Protein AF-A0A7C7D8V8-F1 (afdb_monomer)

Structure (mmCIF, N/CA/C/O backbone):
data_AF-A0A7C7D8V8-F1
#
_entry.id   AF-A0A7C7D8V8-F1
#
loop_
_atom_site.group_PDB
_atom_site.id
_atom_site.type_symbol
_atom_site.label_atom_id
_atom_site.label_alt_id
_atom_site.label_comp_id
_atom_site.label_asym_id
_atom_site.label_entity_id
_atom_site.label_seq_id
_atom_site.pdbx_PDB_ins_code
_atom_site.Cartn_x
_atom_site.Cartn_y
_atom_site.Cartn_z
_atom_site.occupancy
_atom_site.B_iso_or_equiv
_atom_site.auth_seq_id
_atom_site.auth_comp_id
_atom_site.auth_asym_id
_atom_site.auth_atom_id
_atom_site.pdbx_PDB_model_num
ATOM 1 N N . MET A 1 1 ? 12.985 -65.917 -1.860 1.00 36.06 1 MET A N 1
ATOM 2 C CA . MET A 1 1 ? 11.640 -65.858 -2.475 1.00 36.06 1 MET A CA 1
ATOM 3 C C . MET A 1 1 ? 11.137 -64.429 -2.302 1.00 36.06 1 MET A C 1
ATOM 5 O O . MET A 1 1 ? 10.889 -64.037 -1.177 1.00 36.06 1 MET A O 1
ATOM 9 N N . GLN A 1 2 ? 11.377 -63.530 -3.266 1.00 29.59 2 GLN A N 1
ATOM 10 C CA . GLN A 1 2 ? 10.454 -63.198 -4.375 1.00 29.59 2 GLN A CA 1
ATOM 11 C C . GLN A 1 2 ? 9.044 -62.887 -3.850 1.00 29.59 2 GLN A C 1
ATOM 13 O O . GLN A 1 2 ? 8.350 -63.796 -3.421 1.00 29.59 2 GLN A O 1
ATOM 18 N N . GLY A 1 3 ? 8.668 -61.613 -3.725 1.00 27.22 3 GLY A N 1
ATOM 19 C CA . GLY A 1 3 ? 7.878 -60.861 -4.721 1.00 27.22 3 GLY A CA 1
ATOM 20 C C . GLY A 1 3 ? 6.601 -60.374 -4.001 1.00 27.22 3 GLY A C 1
ATOM 21 O O . GLY A 1 3 ? 6.164 -61.038 -3.077 1.00 27.22 3 GLY A O 1
ATOM 22 N N . ARG A 1 4 ? 5.962 -59.235 -4.271 1.00 29.03 4 ARG A N 1
ATOM 23 C CA . ARG A 1 4 ? 5.863 -58.409 -5.472 1.00 29.03 4 ARG A CA 1
ATOM 24 C C . ARG A 1 4 ? 5.590 -56.951 -5.089 1.00 29.03 4 ARG A C 1
ATOM 26 O O . ARG A 1 4 ? 4.969 -56.660 -4.071 1.00 29.03 4 ARG A O 1
ATOM 33 N N . ALA A 1 5 ? 6.042 -56.079 -5.980 1.00 29.75 5 ALA A N 1
ATOM 34 C CA . ALA A 1 5 ? 5.740 -54.664 -6.043 1.00 29.75 5 ALA A CA 1
ATOM 35 C C . ALA A 1 5 ? 4.245 -54.414 -6.303 1.00 29.75 5 ALA A C 1
ATOM 37 O O . ALA A 1 5 ? 3.625 -55.123 -7.095 1.00 29.75 5 ALA A O 1
ATOM 38 N N . LEU A 1 6 ? 3.705 -53.372 -5.671 1.00 31.12 6 LEU A N 1
ATOM 39 C CA . LEU A 1 6 ? 2.490 -52.689 -6.102 1.00 31.12 6 LEU A CA 1
ATOM 40 C C . LEU A 1 6 ? 2.920 -51.352 -6.700 1.00 31.12 6 LEU A C 1
ATOM 42 O O . LEU A 1 6 ? 3.591 -50.533 -6.069 1.00 31.12 6 LEU A O 1
ATOM 46 N N . GLU A 1 7 ? 2.619 -51.234 -7.982 1.00 25.48 7 GLU A N 1
ATOM 47 C CA . GLU A 1 7 ? 3.112 -50.243 -8.917 1.00 25.48 7 GLU A CA 1
ATOM 48 C C . GLU A 1 7 ? 2.568 -48.847 -8.592 1.00 25.48 7 GLU A C 1
ATOM 50 O O . GLU A 1 7 ? 1.372 -48.633 -8.405 1.00 25.48 7 GLU A O 1
ATOM 55 N N . ARG A 1 8 ? 3.476 -47.869 -8.555 1.00 30.98 8 ARG A N 1
ATOM 56 C CA . ARG A 1 8 ? 3.157 -46.442 -8.594 1.00 30.98 8 ARG A CA 1
ATOM 57 C C . ARG A 1 8 ? 2.985 -46.038 -10.056 1.00 30.98 8 ARG A C 1
ATOM 59 O O . ARG A 1 8 ? 3.978 -45.900 -10.762 1.00 30.98 8 ARG A O 1
ATOM 66 N N . SER A 1 9 ? 1.753 -45.785 -10.485 1.00 31.77 9 SER A N 1
ATOM 67 C CA . SER A 1 9 ? 1.461 -45.106 -11.751 1.00 31.77 9 SER A CA 1
ATOM 68 C C . SER A 1 9 ? 0.488 -43.958 -11.497 1.00 31.77 9 SER A C 1
ATOM 70 O O . SER A 1 9 ? -0.538 -44.149 -10.851 1.00 31.77 9 SER A O 1
ATOM 72 N N . GLY A 1 10 ? 0.839 -42.755 -11.961 1.00 31.28 10 GLY A N 1
ATOM 73 C CA . GLY A 1 10 ? -0.039 -41.586 -11.879 1.00 31.28 10 GLY A CA 1
ATOM 74 C C . GLY A 1 10 ? 0.671 -40.241 -11.725 1.00 31.28 10 GLY A C 1
ATOM 75 O O . GLY A 1 10 ? 0.386 -39.506 -10.786 1.00 31.28 10 GLY A O 1
ATOM 76 N N . ARG A 1 11 ? 1.591 -39.883 -12.630 1.00 37.62 11 ARG A N 1
ATOM 77 C CA . ARG A 1 11 ? 2.036 -38.487 -12.819 1.00 37.62 11 ARG A CA 1
ATOM 78 C C . ARG A 1 11 ? 2.138 -38.189 -14.313 1.00 37.62 11 ARG A C 1
ATOM 80 O O . ARG A 1 11 ? 3.139 -38.511 -14.934 1.00 37.62 11 ARG A O 1
ATOM 87 N N . GLY A 1 12 ? 1.083 -37.603 -14.879 1.00 36.03 12 GLY A N 1
ATOM 88 C CA . GLY A 1 12 ? 1.064 -37.192 -16.290 1.00 36.03 12 GLY A CA 1
ATOM 89 C C . GLY A 1 12 ? -0.122 -36.325 -16.740 1.00 36.03 12 GLY A C 1
ATOM 90 O O . GLY A 1 12 ? -0.081 -35.795 -17.841 1.00 36.03 12 GLY A O 1
ATOM 91 N N . GLY A 1 13 ? -1.167 -36.135 -15.920 1.00 34.44 13 GLY A N 1
ATOM 92 C CA . GLY A 1 13 ? -2.420 -35.504 -16.375 1.00 34.44 13 GLY A CA 1
ATOM 93 C C . GLY A 1 13 ? -2.556 -33.987 -16.175 1.00 34.44 13 GLY A C 1
ATOM 94 O O . GLY A 1 13 ? -3.331 -33.351 -16.880 1.00 34.44 13 GLY A O 1
ATOM 95 N N . THR A 1 14 ? -1.822 -33.369 -15.246 1.00 43.69 14 THR A N 1
ATOM 96 C CA . THR A 1 14 ? -2.072 -31.965 -14.849 1.00 43.69 14 THR A CA 1
ATOM 97 C C . THR A 1 14 ? -1.348 -30.928 -15.715 1.00 43.69 14 THR A C 1
ATOM 99 O O . THR A 1 14 ? -1.816 -29.798 -15.835 1.00 43.69 14 THR A O 1
ATOM 102 N N . HIS A 1 15 ? -0.244 -31.301 -16.373 1.00 48.88 15 HIS A N 1
ATOM 103 C CA . HIS A 1 15 ? 0.568 -30.374 -17.176 1.00 48.88 15 HIS A CA 1
ATOM 104 C C . HIS A 1 15 ? 0.038 -30.125 -18.599 1.00 48.88 15 HIS A C 1
ATOM 106 O O . HIS A 1 15 ? 0.261 -29.050 -19.150 1.00 48.88 15 HIS A O 1
ATOM 112 N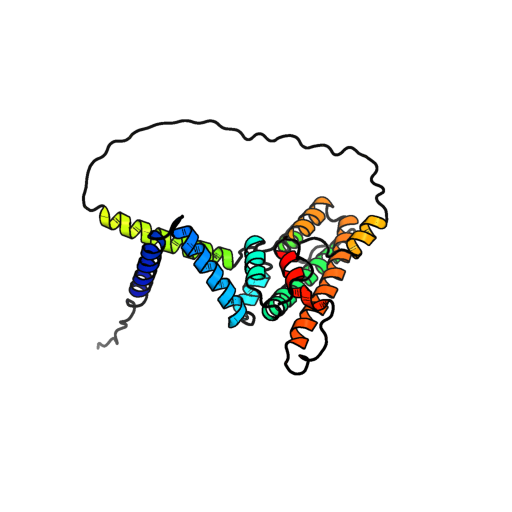 N . ALA A 1 16 ? -0.672 -31.082 -19.204 1.00 46.03 16 ALA A N 1
ATOM 113 C CA . ALA A 1 16 ? -1.192 -30.932 -20.568 1.00 46.03 16 ALA A CA 1
ATOM 114 C C . ALA A 1 16 ? -2.432 -30.017 -20.623 1.00 46.03 16 ALA A C 1
ATOM 116 O O . ALA A 1 16 ? -2.560 -29.185 -21.521 1.00 46.03 16 ALA A O 1
ATOM 117 N N . ILE A 1 17 ? -3.311 -30.118 -19.618 1.00 52.28 17 ILE A N 1
ATOM 118 C CA . ILE A 1 17 ? -4.550 -29.328 -19.523 1.00 52.28 17 ILE A CA 1
ATOM 119 C C . ILE A 1 17 ? -4.239 -27.839 -19.282 1.00 52.28 17 ILE A C 1
ATOM 121 O O . ILE A 1 17 ? -4.859 -26.969 -19.894 1.00 52.28 17 ILE A O 1
ATOM 125 N N . SER A 1 18 ? -3.242 -27.522 -18.446 1.00 64.31 18 SER A N 1
ATOM 126 C CA . SER A 1 18 ? -2.850 -26.132 -18.159 1.00 64.31 18 SER A CA 1
ATOM 127 C C . SER A 1 18 ? -2.216 -25.431 -19.367 1.00 64.31 18 SER A C 1
ATOM 129 O O . SER A 1 18 ? -2.467 -24.243 -19.601 1.00 64.31 18 SER A O 1
ATOM 131 N N . ARG A 1 19 ? -1.451 -26.171 -20.180 1.00 70.94 19 ARG A N 1
ATOM 132 C CA . ARG A 1 19 ? -0.846 -25.664 -21.419 1.00 70.94 19 ARG A CA 1
ATOM 133 C C . ARG A 1 19 ? -1.902 -25.368 -22.483 1.00 70.94 19 ARG A C 1
ATOM 135 O O . ARG A 1 19 ? -1.850 -24.306 -23.098 1.00 70.94 19 ARG A O 1
ATOM 142 N N . HIS A 1 20 ? -2.902 -26.244 -22.619 1.00 78.12 20 HIS A N 1
ATOM 143 C CA . HIS A 1 20 ? -4.017 -26.048 -23.545 1.00 78.12 20 HIS A CA 1
ATOM 144 C C . HIS A 1 20 ? -4.772 -24.747 -23.221 1.00 78.12 20 HIS A C 1
ATOM 146 O O . HIS A 1 20 ? -4.868 -23.873 -24.073 1.00 78.12 20 HIS A O 1
ATOM 152 N N . THR A 1 21 ? -5.204 -24.522 -21.975 1.00 88.31 21 THR A N 1
ATOM 153 C CA . THR A 1 21 ? -5.912 -23.279 -21.595 1.00 88.31 21 THR A CA 1
ATOM 154 C C . THR A 1 21 ? -5.073 -22.014 -21.808 1.00 88.31 21 THR A C 1
ATOM 156 O O . THR A 1 21 ? -5.595 -20.991 -22.254 1.00 88.31 21 THR A O 1
ATOM 159 N N . THR A 1 22 ? -3.771 -22.075 -21.513 1.00 90.56 22 THR A N 1
ATOM 160 C CA . THR A 1 22 ? -2.845 -20.947 -21.714 1.00 90.56 22 THR A CA 1
ATOM 161 C C . THR A 1 22 ? -2.741 -20.572 -23.195 1.00 90.56 22 THR A C 1
ATOM 163 O O . THR A 1 22 ? -2.813 -19.390 -23.531 1.00 90.56 22 THR A O 1
ATOM 166 N N . TYR A 1 23 ? -2.661 -21.571 -24.078 1.00 93.00 23 TYR A N 1
ATOM 167 C CA . TYR A 1 23 ? -2.643 -21.379 -25.528 1.00 93.00 23 TYR A CA 1
ATOM 168 C C . TYR A 1 23 ? -3.895 -20.653 -26.042 1.00 93.00 23 TYR A C 1
ATOM 170 O O . TYR A 1 23 ? -3.769 -19.643 -26.733 1.00 93.00 23 TYR A O 1
ATOM 178 N N . TYR A 1 24 ? -5.106 -21.096 -25.675 1.00 93.69 24 TYR A N 1
ATOM 179 C CA . TYR A 1 24 ? -6.331 -20.446 -26.175 1.00 93.69 24 TYR A CA 1
ATOM 180 C C . TYR A 1 24 ? -6.474 -19.008 -25.684 1.00 93.69 24 TYR A C 1
ATOM 182 O O . TYR A 1 24 ? -6.910 -18.159 -26.457 1.00 93.69 24 TYR A O 1
ATOM 190 N N . LYS A 1 25 ? -6.074 -18.717 -24.438 1.00 95.50 25 LYS A N 1
ATOM 191 C CA . LYS A 1 25 ? -6.051 -17.340 -23.920 1.00 95.50 25 LYS A CA 1
ATOM 192 C C . LYS A 1 25 ? -5.095 -16.454 -24.712 1.00 95.50 25 LYS A C 1
ATOM 194 O O . LYS A 1 25 ? -5.460 -15.338 -25.069 1.00 95.50 25 LYS A O 1
ATOM 199 N N . LEU A 1 26 ? -3.899 -16.961 -25.016 1.00 96.00 26 LEU A N 1
ATOM 200 C CA . LEU A 1 26 ? -2.919 -16.248 -25.832 1.00 96.00 26 LEU A CA 1
ATOM 201 C C . LEU A 1 26 ? -3.444 -15.982 -27.246 1.00 96.00 26 LEU A C 1
ATOM 203 O O . LEU A 1 26 ? -3.398 -14.846 -27.714 1.00 96.00 26 LEU A O 1
ATOM 207 N N . ARG A 1 27 ? -4.003 -17.008 -27.895 1.00 95.69 27 ARG A N 1
ATOM 208 C CA . ARG A 1 27 ? -4.583 -16.899 -29.237 1.00 95.69 27 ARG A CA 1
ATOM 209 C C . ARG A 1 27 ? -5.755 -15.917 -29.284 1.00 95.69 27 ARG A C 1
ATOM 211 O O . ARG A 1 27 ? -5.828 -15.117 -30.209 1.00 95.69 27 ARG A O 1
ATOM 218 N N . ASP A 1 28 ? -6.653 -15.951 -28.299 1.00 96.56 28 ASP A N 1
ATOM 219 C CA . ASP A 1 28 ? -7.754 -14.984 -28.191 1.00 96.56 28 ASP A CA 1
ATOM 220 C C . ASP A 1 28 ? -7.227 -13.554 -28.019 1.00 96.56 28 ASP A C 1
ATOM 222 O O . ASP A 1 28 ? -7.669 -12.637 -28.709 1.00 96.56 28 ASP A O 1
ATOM 226 N N . ALA A 1 29 ? -6.226 -13.357 -27.156 1.00 96.62 29 ALA A N 1
ATOM 227 C CA . ALA A 1 29 ? -5.637 -12.042 -26.921 1.00 96.62 29 ALA A CA 1
ATOM 228 C C . ALA A 1 29 ? -4.998 -11.433 -28.180 1.00 96.62 29 ALA A C 1
ATOM 230 O O . ALA A 1 29 ? -5.055 -10.216 -28.343 1.00 96.62 29 ALA A O 1
ATOM 231 N N . MET A 1 30 ? -4.444 -12.252 -29.083 1.00 96.25 30 MET A N 1
ATOM 232 C CA . MET A 1 30 ? -3.881 -11.797 -30.366 1.00 96.25 30 MET A CA 1
ATOM 233 C C . MET A 1 30 ? -4.928 -11.208 -31.322 1.00 96.25 30 MET A C 1
ATOM 235 O O . MET A 1 30 ? -4.566 -10.468 -32.230 1.00 96.25 30 MET A O 1
ATOM 239 N N . THR A 1 31 ? -6.218 -11.505 -31.129 1.00 97.19 31 THR A N 1
ATOM 240 C CA . THR A 1 31 ? -7.301 -10.936 -31.953 1.00 97.19 31 THR A CA 1
ATOM 241 C C . THR A 1 31 ? -7.656 -9.494 -31.571 1.00 97.19 31 THR A C 1
ATOM 243 O O . THR A 1 31 ? -8.414 -8.832 -32.278 1.00 97.19 31 THR A O 1
ATOM 246 N N . LYS A 1 32 ? -7.116 -8.992 -30.453 1.00 96.38 32 LYS A N 1
ATOM 247 C CA . LYS A 1 32 ? -7.410 -7.671 -29.883 1.00 96.38 32 LYS A CA 1
ATOM 248 C C . LYS A 1 32 ? -6.229 -6.718 -30.135 1.00 96.38 32 LYS A C 1
ATOM 250 O O . LYS A 1 32 ? -5.090 -7.172 -30.194 1.00 96.38 32 LYS A O 1
ATOM 255 N N . PRO A 1 33 ? -6.454 -5.394 -30.238 1.00 96.25 33 PRO A N 1
ATOM 256 C CA . PRO A 1 33 ? -5.372 -4.429 -30.440 1.00 96.25 33 PRO A CA 1
ATOM 257 C C . PRO A 1 33 ? -4.402 -4.376 -29.246 1.00 96.25 33 PRO A C 1
ATOM 259 O O . PRO A 1 33 ? -4.795 -4.610 -28.100 1.00 96.25 33 PRO A O 1
ATOM 262 N N . GLY A 1 34 ? -3.148 -3.999 -29.508 1.00 96.31 34 GLY A N 1
ATOM 263 C CA . GLY A 1 34 ? -2.084 -3.897 -28.501 1.00 96.31 34 GLY A CA 1
ATOM 264 C C . GLY A 1 34 ? -1.318 -5.206 -28.274 1.00 96.31 34 GLY A C 1
ATOM 265 O O . GLY A 1 34 ? -1.530 -6.198 -28.964 1.00 96.31 34 GLY A O 1
ATOM 266 N N . CYS A 1 35 ? -0.392 -5.209 -27.310 1.00 97.81 35 CYS A N 1
ATOM 267 C CA . CYS A 1 35 ? 0.410 -6.396 -27.004 1.00 97.81 35 CYS A CA 1
ATOM 268 C C . CYS A 1 35 ? -0.442 -7.468 -26.287 1.00 97.81 35 CYS A C 1
ATOM 270 O O . CYS A 1 35 ? -0.959 -7.189 -25.198 1.00 97.81 35 CYS A O 1
ATOM 272 N N . PRO A 1 36 ? -0.564 -8.701 -26.828 1.00 97.50 36 PRO A N 1
ATOM 273 C CA . PRO A 1 36 ? -1.384 -9.751 -26.222 1.00 97.50 36 PRO A CA 1
ATOM 274 C C . PRO A 1 36 ? -0.833 -10.218 -24.869 1.00 97.50 36 PRO A C 1
ATOM 276 O O . PRO A 1 36 ? -1.608 -10.515 -23.966 1.00 97.50 36 PRO A O 1
ATOM 279 N N . ILE A 1 37 ? 0.494 -10.235 -24.693 1.00 97.50 37 ILE A N 1
ATOM 280 C CA . ILE A 1 37 ? 1.128 -10.640 -23.431 1.00 97.50 37 ILE A CA 1
ATOM 281 C C . ILE A 1 37 ? 0.877 -9.590 -22.350 1.00 97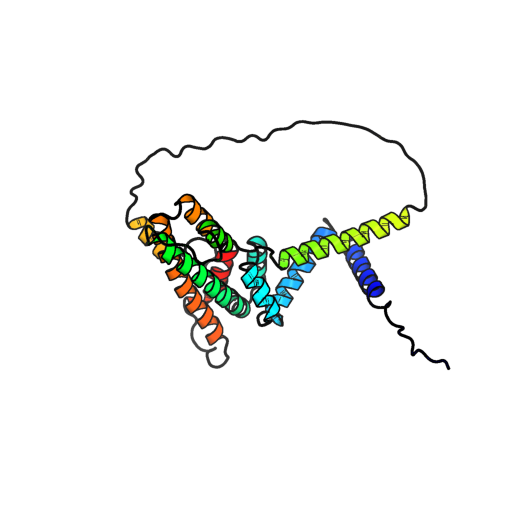.50 37 ILE A C 1
ATOM 283 O O . ILE A 1 37 ? 0.406 -9.949 -21.276 1.00 97.50 37 ILE A O 1
ATOM 287 N N . CYS A 1 38 ? 1.108 -8.302 -22.635 1.00 97.88 38 CYS A N 1
ATOM 288 C CA . CYS A 1 38 ? 0.857 -7.235 -21.661 1.00 97.88 38 CYS A CA 1
ATOM 289 C C . CYS A 1 38 ? -0.602 -7.245 -21.190 1.00 97.88 38 CYS A C 1
ATOM 291 O O . CYS A 1 38 ? -0.847 -7.170 -19.992 1.00 97.88 38 CYS A O 1
ATOM 293 N N . ARG A 1 39 ? -1.561 -7.435 -22.112 1.00 97.44 39 ARG A N 1
ATOM 294 C CA . ARG A 1 39 ? -2.982 -7.598 -21.770 1.00 97.44 39 ARG A CA 1
ATOM 295 C C . ARG A 1 39 ? -3.201 -8.748 -20.788 1.00 97.44 39 ARG A C 1
ATOM 297 O O . ARG A 1 39 ? -3.801 -8.551 -19.742 1.00 97.44 39 ARG A O 1
ATOM 304 N N . LEU A 1 40 ? -2.692 -9.937 -21.104 1.00 97.75 40 LEU A N 1
ATOM 305 C CA . LEU A 1 40 ? -2.893 -11.121 -20.268 1.00 97.75 40 LEU A CA 1
ATOM 306 C C . LEU A 1 40 ? -2.183 -11.035 -18.911 1.00 97.75 40 LEU A C 1
ATOM 308 O O . LEU A 1 40 ? -2.651 -11.638 -17.945 1.00 97.75 40 LEU A O 1
ATOM 312 N N . VAL A 1 41 ? -1.059 -10.318 -18.839 1.00 98.00 41 VAL A N 1
ATOM 313 C CA . VAL A 1 41 ? -0.357 -10.009 -17.587 1.00 98.00 41 VAL A CA 1
ATOM 314 C C . VAL A 1 41 ? -1.207 -9.071 -16.734 1.00 98.00 41 VAL A C 1
ATOM 316 O O . VAL A 1 41 ? -1.471 -9.400 -15.579 1.00 98.00 41 VAL A O 1
ATOM 319 N N . SER A 1 42 ? -1.714 -7.972 -17.300 1.00 96.38 42 SER A N 1
ATOM 320 C CA . SER A 1 42 ? -2.640 -7.069 -16.605 1.00 96.38 42 SER A CA 1
ATOM 321 C C . SER A 1 42 ? -3.898 -7.801 -16.125 1.00 96.38 42 SER A C 1
ATOM 323 O O . SER A 1 42 ? -4.258 -7.685 -14.958 1.00 96.38 42 SER A O 1
ATOM 325 N N . ASP A 1 43 ? -4.502 -8.645 -16.968 1.00 96.00 43 ASP A N 1
ATOM 326 C CA . ASP A 1 43 ? -5.669 -9.462 -16.607 1.00 96.00 43 ASP A CA 1
ATOM 327 C C . ASP A 1 43 ? -5.349 -10.493 -15.509 1.00 96.00 43 ASP A C 1
ATOM 329 O O . ASP A 1 43 ? -6.231 -10.918 -14.760 1.00 96.00 43 ASP A O 1
ATOM 333 N N . ALA A 1 44 ? -4.109 -10.986 -15.435 1.00 96.94 44 ALA A N 1
ATOM 334 C CA . ALA A 1 44 ? -3.677 -11.891 -14.373 1.00 96.94 44 ALA A CA 1
ATOM 335 C C . ALA A 1 44 ? -3.504 -11.166 -13.040 1.00 96.94 44 ALA A C 1
ATOM 337 O O . ALA A 1 44 ? -3.953 -11.686 -12.020 1.00 96.94 44 ALA A O 1
ATOM 338 N N . VAL A 1 45 ? -2.906 -9.976 -13.062 1.00 97.25 45 VAL A N 1
ATOM 339 C CA . VAL A 1 45 ? -2.739 -9.128 -11.879 1.00 97.25 45 VAL A CA 1
ATOM 340 C C . VAL A 1 45 ? -4.092 -8.660 -11.346 1.00 97.25 45 VAL A C 1
ATOM 342 O O . VAL A 1 45 ? -4.342 -8.822 -10.157 1.00 97.25 45 VAL A O 1
ATOM 345 N N . ALA A 1 46 ? -4.978 -8.145 -12.205 1.00 94.56 46 ALA A N 1
ATOM 346 C CA . ALA A 1 46 ? -6.299 -7.661 -11.799 1.00 94.56 46 ALA A CA 1
ATOM 347 C C . ALA A 1 46 ? -7.114 -8.764 -11.106 1.00 94.56 46 ALA A C 1
ATOM 349 O O . ALA A 1 46 ? -7.527 -8.604 -9.962 1.00 94.56 46 ALA A O 1
ATOM 350 N N . ARG A 1 47 ? -7.225 -9.944 -11.736 1.00 93.75 47 ARG A N 1
ATOM 351 C CA . ARG A 1 47 ? -7.907 -11.100 -11.124 1.00 93.75 47 ARG A CA 1
ATOM 352 C C . ARG A 1 47 ? -7.273 -11.522 -9.804 1.00 93.75 47 ARG A C 1
ATOM 354 O O . ARG A 1 47 ? -7.979 -11.914 -8.890 1.00 93.75 47 ARG A O 1
ATOM 361 N N . TYR A 1 48 ? -5.948 -11.470 -9.701 1.00 94.69 48 TYR A N 1
ATOM 362 C CA . TYR A 1 48 ? -5.266 -11.795 -8.455 1.00 94.69 48 TYR A CA 1
ATOM 363 C C . TYR A 1 48 ? -5.610 -10.807 -7.330 1.00 94.69 48 TYR A C 1
ATOM 365 O O . TYR A 1 48 ? -5.865 -11.250 -6.214 1.00 94.69 48 TYR A O 1
ATOM 373 N N . LEU A 1 49 ? -5.641 -9.497 -7.605 1.00 93.81 49 LEU A N 1
ATOM 374 C CA . LEU A 1 49 ? -6.000 -8.480 -6.608 1.00 93.81 49 LEU A CA 1
ATOM 375 C C . LEU A 1 49 ? -7.481 -8.561 -6.211 1.00 93.81 49 LEU A C 1
ATOM 377 O O . LEU A 1 49 ? -7.802 -8.430 -5.033 1.00 93.81 49 LEU A O 1
ATOM 381 N N . GLU A 1 50 ? -8.365 -8.849 -7.165 1.00 90.31 50 GLU A N 1
ATOM 382 C CA . GLU A 1 50 ? -9.781 -9.116 -6.907 1.00 90.31 50 GLU A CA 1
ATOM 383 C C . GLU A 1 50 ? -9.949 -10.338 -5.990 1.00 90.31 50 GLU A C 1
ATOM 385 O O . GLU A 1 50 ? -10.484 -10.229 -4.887 1.00 90.31 50 GLU A O 1
ATOM 390 N N . THR A 1 51 ? -9.403 -11.495 -6.380 1.00 90.56 51 THR A N 1
ATOM 391 C CA . THR A 1 51 ? -9.419 -12.712 -5.552 1.00 90.56 51 THR A CA 1
ATOM 392 C C . THR A 1 51 ? -8.768 -12.478 -4.187 1.00 90.56 51 THR A C 1
ATOM 394 O O . THR A 1 51 ? -9.195 -13.041 -3.180 1.00 90.56 51 THR A O 1
ATOM 397 N N . PHE A 1 52 ? -7.738 -11.636 -4.117 1.00 89.31 52 PHE A N 1
ATOM 398 C CA . PHE A 1 52 ? -7.123 -11.265 -2.853 1.00 89.31 52 PHE A CA 1
ATOM 399 C C . PHE A 1 52 ? -8.109 -10.560 -1.916 1.00 89.31 52 PHE A C 1
ATOM 401 O O . PHE A 1 52 ? -8.248 -11.009 -0.779 1.00 89.31 52 PHE A O 1
ATOM 408 N N . LEU A 1 53 ? -8.802 -9.516 -2.389 1.00 86.31 53 LEU A N 1
ATOM 409 C CA . LEU A 1 53 ? -9.757 -8.739 -1.589 1.00 86.31 53 LEU A CA 1
ATOM 410 C C . LEU A 1 53 ? -10.950 -9.581 -1.115 1.00 86.31 53 LEU A C 1
ATOM 412 O O . LEU A 1 53 ? -11.326 -9.507 0.053 1.00 86.31 53 LEU A O 1
ATOM 416 N N . TYR A 1 54 ? -11.503 -10.429 -1.983 1.00 79.81 54 TYR A N 1
ATOM 417 C CA . TYR A 1 54 ? -12.727 -11.169 -1.663 1.00 79.81 54 TYR A CA 1
ATOM 418 C C . TYR A 1 54 ? -12.497 -12.480 -0.904 1.00 79.81 54 TYR A C 1
ATOM 420 O O . TYR A 1 54 ? -13.322 -12.855 -0.072 1.00 79.81 54 TYR A O 1
ATOM 428 N N . GLU A 1 55 ? -11.397 -13.188 -1.171 1.00 82.81 55 GLU A N 1
ATOM 429 C CA . GLU A 1 55 ? -11.197 -14.545 -0.639 1.00 82.81 55 GLU A CA 1
ATOM 430 C C . GLU A 1 55 ? -10.058 -14.629 0.382 1.00 82.81 55 GLU A C 1
ATOM 432 O O . GLU A 1 55 ? -10.133 -15.421 1.321 1.00 82.81 55 GLU A O 1
ATOM 437 N N . ASN A 1 56 ? -9.009 -13.811 0.240 1.00 79.81 56 ASN A N 1
ATOM 438 C CA . ASN A 1 56 ? -7.734 -14.051 0.926 1.00 79.81 56 ASN A CA 1
ATOM 439 C C . ASN A 1 56 ? -7.303 -12.947 1.900 1.00 79.81 56 ASN A C 1
ATOM 441 O O . ASN A 1 56 ? -6.227 -13.045 2.490 1.00 79.81 56 ASN A O 1
ATOM 445 N N . VAL A 1 57 ? -8.131 -11.927 2.152 1.00 79.88 57 VAL A N 1
ATOM 446 C CA . VAL A 1 57 ? -7.797 -10.857 3.119 1.00 79.88 57 VAL A CA 1
ATOM 447 C C . VAL A 1 57 ? -7.523 -11.370 4.537 1.00 79.88 57 VAL A C 1
ATOM 449 O O . VAL A 1 57 ? -6.807 -10.719 5.306 1.00 79.88 57 VAL A O 1
ATOM 452 N N . ASN A 1 58 ? -8.064 -12.548 4.863 1.00 81.44 58 ASN A N 1
ATOM 453 C CA . ASN A 1 58 ? -7.892 -13.235 6.141 1.00 81.44 58 ASN A CA 1
ATOM 454 C C . ASN A 1 58 ? -6.919 -14.430 6.079 1.00 81.44 58 ASN A C 1
ATOM 456 O O . ASN A 1 58 ? -6.714 -15.072 7.109 1.00 81.44 58 ASN A O 1
ATOM 460 N N . ASP A 1 59 ? -6.324 -14.749 4.921 1.00 88.12 59 ASP A N 1
ATOM 461 C CA . ASP A 1 59 ? -5.405 -15.888 4.798 1.00 88.12 59 ASP A CA 1
ATOM 462 C C . ASP A 1 59 ? -4.072 -15.617 5.532 1.00 88.12 59 ASP A C 1
ATOM 464 O O . ASP A 1 59 ? -3.363 -14.664 5.192 1.00 88.12 59 ASP A O 1
ATOM 468 N N . PRO A 1 60 ? -3.671 -16.440 6.522 1.00 86.69 60 PRO A N 1
ATOM 469 C CA . PRO A 1 60 ? -2.460 -16.183 7.302 1.00 86.69 60 PRO A CA 1
ATOM 470 C C . PRO A 1 60 ? -1.166 -16.190 6.479 1.00 86.69 60 PRO A C 1
ATOM 472 O O . PRO A 1 60 ? -0.243 -15.433 6.792 1.00 86.69 60 PRO A O 1
ATOM 475 N N . GLY A 1 61 ? -1.081 -17.034 5.445 1.00 87.88 61 GLY A N 1
ATOM 476 C CA . GLY A 1 61 ? 0.102 -17.135 4.590 1.00 87.88 61 GLY A CA 1
ATOM 477 C C . GLY A 1 61 ? 0.300 -15.857 3.785 1.00 87.88 61 GLY A C 1
ATOM 478 O O . GLY A 1 61 ? 1.357 -15.230 3.842 1.00 87.88 61 GLY A O 1
ATOM 479 N N . MET A 1 62 ? -0.763 -15.402 3.133 1.00 85.94 62 MET A N 1
ATOM 480 C CA . MET A 1 62 ? -0.768 -14.182 2.339 1.00 85.94 62 MET A CA 1
ATOM 481 C C . MET A 1 62 ? -0.505 -12.931 3.182 1.00 85.94 62 MET A C 1
ATOM 483 O O . MET A 1 62 ? 0.220 -12.026 2.764 1.00 85.94 62 MET A O 1
ATOM 487 N N . ARG A 1 63 ? -1.020 -12.899 4.414 1.00 88.38 63 ARG A N 1
ATOM 488 C CA . ARG A 1 63 ? -0.740 -11.828 5.380 1.00 88.38 63 ARG A CA 1
ATOM 489 C C . ARG A 1 63 ? 0.722 -11.798 5.799 1.00 88.38 63 ARG A C 1
ATOM 491 O O . ARG A 1 63 ? 1.327 -10.727 5.852 1.00 88.38 63 ARG A O 1
ATOM 498 N N . ALA A 1 64 ? 1.319 -12.963 6.038 1.00 89.56 64 ALA A N 1
ATOM 499 C CA . ALA A 1 64 ? 2.746 -13.054 6.310 1.00 89.56 64 ALA A CA 1
ATOM 500 C C . ALA A 1 64 ? 3.583 -12.588 5.109 1.00 89.56 64 ALA A C 1
ATOM 502 O O . ALA A 1 64 ? 4.606 -11.932 5.303 1.00 89.56 64 ALA A O 1
ATOM 503 N N . ASP A 1 65 ? 3.173 -12.911 3.882 1.00 90.81 65 ASP A N 1
ATOM 504 C CA . ASP A 1 65 ? 3.853 -12.479 2.657 1.00 90.81 65 ASP A CA 1
ATOM 505 C C . ASP A 1 65 ? 3.808 -10.958 2.508 1.00 90.81 65 ASP A C 1
ATOM 507 O O . ASP A 1 65 ? 4.843 -10.329 2.282 1.00 90.81 65 ASP A O 1
ATOM 511 N N . LEU A 1 66 ? 2.642 -10.353 2.743 1.00 92.44 66 LEU A N 1
ATOM 512 C CA . LEU A 1 66 ? 2.483 -8.903 2.717 1.00 92.44 66 LEU A CA 1
ATOM 513 C C . LEU A 1 66 ? 3.305 -8.202 3.791 1.00 92.44 66 LEU A C 1
ATOM 515 O O . LEU A 1 66 ? 3.967 -7.223 3.466 1.00 92.44 66 LEU A O 1
ATOM 519 N N . ARG A 1 67 ? 3.347 -8.700 5.032 1.00 91.81 67 ARG A N 1
ATOM 520 C CA . ARG A 1 67 ? 4.229 -8.120 6.061 1.00 91.81 67 ARG A CA 1
ATOM 521 C C . ARG A 1 67 ? 5.697 -8.175 5.638 1.00 91.81 67 ARG A C 1
ATOM 523 O O . ARG A 1 67 ? 6.387 -7.168 5.720 1.00 91.81 67 ARG A O 1
ATOM 530 N N . ARG A 1 68 ? 6.168 -9.309 5.100 1.00 91.00 68 ARG A N 1
ATOM 531 C CA . ARG A 1 68 ? 7.560 -9.440 4.616 1.00 91.00 68 ARG A CA 1
ATOM 532 C C . ARG A 1 68 ? 7.881 -8.499 3.457 1.00 91.00 68 ARG A C 1
ATOM 534 O O . ARG A 1 68 ? 9.030 -8.089 3.314 1.00 91.00 68 ARG A O 1
ATOM 541 N N . SER A 1 69 ? 6.890 -8.174 2.634 1.00 93.06 69 SER A N 1
ATOM 542 C CA . SER A 1 69 ? 7.031 -7.213 1.542 1.00 93.06 69 SER A CA 1
ATOM 543 C C . SER A 1 69 ? 6.733 -5.771 1.928 1.00 93.06 69 SER A C 1
ATOM 545 O O . SER A 1 69 ? 6.880 -4.893 1.079 1.00 93.06 69 SER A O 1
ATOM 547 N N . ASN A 1 70 ? 6.324 -5.528 3.174 1.00 94.88 70 ASN A N 1
ATOM 548 C CA . ASN A 1 70 ? 5.690 -4.293 3.609 1.00 94.88 70 ASN A CA 1
ATOM 549 C C . ASN A 1 70 ? 4.606 -3.821 2.616 1.00 94.88 70 ASN A C 1
ATOM 551 O O . ASN A 1 70 ? 4.624 -2.701 2.111 1.00 94.88 70 ASN A O 1
ATOM 555 N N . GLY A 1 71 ? 3.680 -4.719 2.283 1.00 94.88 71 GLY A N 1
ATOM 556 C CA . GLY A 1 71 ? 2.581 -4.494 1.350 1.00 94.88 71 GLY A CA 1
ATOM 557 C C . GLY A 1 71 ? 2.938 -4.708 -0.124 1.00 94.88 71 GLY A C 1
ATOM 558 O O . GLY A 1 71 ? 3.957 -5.303 -0.485 1.00 94.88 71 GLY A O 1
ATOM 559 N N . PHE A 1 72 ? 2.049 -4.230 -0.995 1.00 96.25 72 PHE A N 1
ATOM 560 C CA . PHE A 1 72 ? 2.275 -4.176 -2.439 1.00 96.25 72 PHE A CA 1
ATOM 561 C C . PHE A 1 72 ? 3.216 -3.020 -2.804 1.00 96.25 72 PHE A C 1
ATOM 563 O O . PHE A 1 72 ? 3.363 -2.068 -2.042 1.00 96.25 72 PHE A O 1
ATOM 570 N N . CYS A 1 73 ? 3.856 -3.094 -3.975 1.00 96.25 73 CYS A N 1
ATOM 571 C CA . CYS A 1 73 ? 4.624 -1.958 -4.496 1.00 96.25 73 CYS A CA 1
ATOM 572 C C . CYS A 1 73 ? 3.693 -0.777 -4.822 1.00 96.25 73 CYS A C 1
ATOM 574 O O . CYS A 1 73 ? 2.489 -0.998 -4.966 1.00 96.25 73 CYS A O 1
ATOM 576 N N . PRO A 1 74 ? 4.226 0.447 -4.996 1.00 95.75 74 PRO A N 1
ATOM 577 C CA . PRO A 1 74 ? 3.398 1.631 -5.199 1.00 95.75 74 PRO A CA 1
ATOM 578 C C . PRO A 1 74 ? 2.344 1.488 -6.309 1.00 95.75 74 PRO A C 1
ATOM 580 O O . PRO A 1 74 ? 1.169 1.764 -6.089 1.00 95.75 74 PRO A O 1
ATOM 583 N N . GLU A 1 75 ? 2.745 0.944 -7.460 1.00 95.12 75 GLU A N 1
ATOM 584 C CA . GLU A 1 75 ? 1.860 0.704 -8.608 1.00 95.12 75 GLU A CA 1
ATOM 585 C C . GLU A 1 75 ? 0.728 -0.284 -8.284 1.00 95.12 75 GLU A C 1
ATOM 587 O O . GLU A 1 75 ? -0.434 -0.034 -8.587 1.00 95.12 75 GLU A O 1
ATOM 592 N N . HIS A 1 76 ? 1.045 -1.406 -7.631 1.00 96.31 76 HIS A N 1
ATOM 593 C CA . HIS A 1 76 ? 0.044 -2.424 -7.303 1.00 96.31 76 HIS A CA 1
ATOM 594 C C . HIS A 1 76 ? -0.814 -2.052 -6.089 1.00 96.31 76 HIS A C 1
ATOM 596 O O . HIS A 1 76 ? -1.944 -2.519 -5.988 1.00 96.31 76 HIS A O 1
ATOM 602 N N . ALA A 1 77 ? -0.305 -1.214 -5.183 1.00 95.69 77 ALA A N 1
ATOM 603 C CA . ALA A 1 77 ? -1.099 -0.617 -4.115 1.00 95.69 77 ALA A CA 1
ATOM 604 C C . ALA A 1 77 ? -2.143 0.351 -4.690 1.00 95.69 77 ALA A C 1
ATOM 606 O O . ALA A 1 77 ? -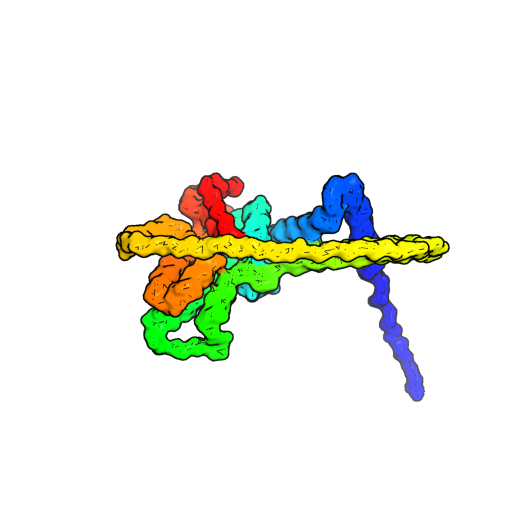3.283 0.353 -4.234 1.00 95.69 77 ALA A O 1
ATOM 607 N N . GLU A 1 78 ? -1.782 1.119 -5.723 1.00 94.56 78 GLU A N 1
ATOM 608 C CA . GLU A 1 78 ? -2.740 1.974 -6.427 1.00 94.56 78 GLU A CA 1
ATOM 609 C C . GLU A 1 78 ? -3.785 1.156 -7.180 1.00 94.56 78 GLU A C 1
ATOM 611 O O . GLU A 1 78 ? -4.978 1.407 -7.046 1.00 94.56 78 GLU A O 1
ATOM 616 N N . LEU A 1 79 ? -3.354 0.122 -7.903 1.00 93.44 79 LEU A N 1
ATOM 617 C CA . LEU A 1 79 ? -4.284 -0.756 -8.605 1.00 93.44 79 LEU A CA 1
ATOM 618 C C . LEU A 1 79 ? -5.254 -1.448 -7.634 1.00 93.44 79 LEU A C 1
ATOM 620 O O . LEU A 1 79 ? -6.438 -1.569 -7.933 1.00 93.44 79 LEU A O 1
ATOM 624 N N . LEU A 1 80 ? -4.785 -1.872 -6.455 1.00 93.56 80 LEU A N 1
ATOM 625 C CA . LEU A 1 80 ? -5.652 -2.413 -5.404 1.00 93.56 80 LEU A CA 1
ATOM 626 C C . LEU A 1 80 ? -6.681 -1.372 -4.935 1.00 93.56 80 LEU A C 1
ATOM 628 O O . LEU A 1 80 ? -7.860 -1.698 -4.820 1.00 93.56 80 LEU A O 1
ATOM 632 N N . ARG A 1 81 ? -6.250 -0.117 -4.738 1.00 91.44 81 ARG A N 1
ATOM 633 C CA . ARG A 1 81 ? -7.121 1.009 -4.366 1.00 91.44 81 ARG A CA 1
ATOM 634 C C . ARG A 1 81 ? -8.260 1.211 -5.364 1.00 91.44 81 ARG A C 1
ATOM 636 O O . ARG A 1 81 ? -9.377 1.512 -4.955 1.00 91.44 81 ARG A O 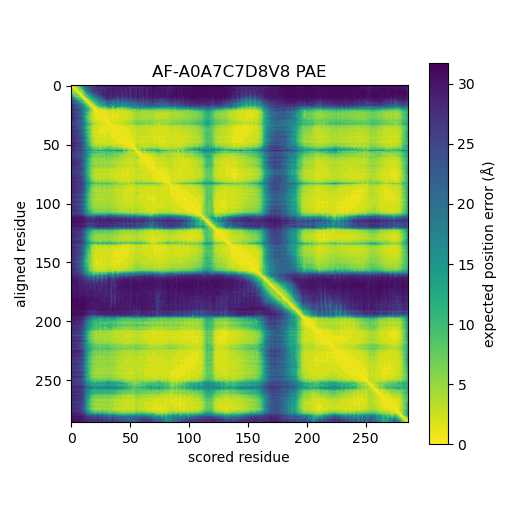1
ATOM 643 N N . GLU A 1 82 ? -7.980 1.059 -6.657 1.00 89.81 82 GLU A N 1
ATOM 644 C CA . GLU A 1 82 ? -8.965 1.213 -7.735 1.00 89.81 82 GLU A CA 1
ATOM 645 C C . GLU A 1 82 ? -10.025 0.107 -7.770 1.00 89.81 82 GLU A C 1
ATOM 647 O O . GLU A 1 82 ? -11.135 0.364 -8.229 1.00 89.81 82 GLU A O 1
ATOM 652 N N . HIS A 1 83 ? -9.724 -1.098 -7.270 1.00 85.44 83 HIS A N 1
ATOM 653 C CA . HIS A 1 83 ? -10.722 -2.173 -7.201 1.00 85.44 83 HIS A CA 1
ATOM 654 C C . HIS A 1 83 ? -11.844 -1.851 -6.202 1.00 85.44 83 HIS A C 1
ATOM 656 O O . HIS A 1 83 ? -12.954 -2.359 -6.355 1.00 85.44 83 HIS A O 1
ATOM 662 N N . GLY A 1 84 ? -11.574 -0.985 -5.216 1.00 81.38 84 GLY A N 1
ATOM 663 C CA . GLY A 1 84 ? -12.504 -0.686 -4.132 1.00 81.38 84 GLY A CA 1
ATOM 664 C C . GLY A 1 84 ? -12.710 -1.887 -3.203 1.00 81.38 84 GLY A C 1
ATOM 665 O O . GLY A 1 84 ? -12.404 -3.017 -3.558 1.00 81.38 84 GLY A O 1
ATOM 666 N N . ASP A 1 85 ? -13.156 -1.604 -1.979 1.00 88.31 85 ASP A N 1
ATOM 667 C CA . ASP A 1 85 ? -13.566 -2.519 -0.891 1.00 88.31 85 ASP A CA 1
ATOM 668 C C . ASP A 1 85 ? -13.012 -1.955 0.428 1.00 88.31 85 ASP A C 1
ATOM 670 O O . ASP A 1 85 ? -11.926 -2.350 0.875 1.00 88.31 85 ASP A O 1
ATOM 674 N N . PRO A 1 86 ? -13.717 -0.997 1.059 1.00 90.25 86 PRO A N 1
ATOM 675 C CA . PRO A 1 86 ? -13.240 -0.364 2.284 1.00 90.25 86 PRO A CA 1
ATOM 676 C C . PRO A 1 86 ? -12.901 -1.357 3.394 1.00 90.25 86 PRO A C 1
ATOM 678 O O . PRO A 1 86 ? -11.968 -1.106 4.159 1.00 90.25 86 PRO A O 1
ATOM 681 N N . LEU A 1 87 ? -13.629 -2.477 3.496 1.00 91.31 87 LEU A N 1
ATOM 682 C CA . LEU A 1 87 ? -13.383 -3.467 4.538 1.00 91.31 87 LEU A CA 1
ATOM 683 C C . LEU A 1 87 ? -12.097 -4.241 4.264 1.00 91.31 87 LEU A C 1
ATOM 685 O O . LEU A 1 87 ? -11.252 -4.321 5.159 1.00 91.31 87 LEU A O 1
ATOM 689 N N . GLY A 1 88 ? -11.935 -4.798 3.061 1.00 92.06 88 GLY A N 1
ATOM 690 C CA . GLY A 1 88 ? -10.722 -5.523 2.687 1.00 92.06 88 GLY A CA 1
ATOM 691 C C . GLY A 1 88 ? -9.481 -4.653 2.870 1.00 92.06 88 GLY A C 1
ATOM 692 O O . GLY A 1 88 ? -8.507 -5.064 3.506 1.00 92.06 88 GLY A O 1
ATOM 693 N N . HIS A 1 89 ? -9.563 -3.390 2.452 1.00 93.31 89 HIS A N 1
ATOM 694 C CA . HIS A 1 89 ? -8.511 -2.404 2.680 1.00 93.31 89 HIS A CA 1
ATOM 695 C C . HIS A 1 89 ? -8.261 -2.157 4.174 1.00 93.31 89 HIS A C 1
ATOM 697 O O . HIS A 1 89 ? -7.110 -2.177 4.606 1.00 93.31 89 HIS A O 1
ATOM 703 N N . ALA A 1 90 ? -9.302 -1.975 4.990 1.00 94.38 90 ALA A N 1
ATOM 704 C CA . ALA A 1 90 ? -9.145 -1.763 6.429 1.00 94.38 90 ALA A CA 1
ATOM 705 C C . ALA A 1 90 ? -8.532 -2.967 7.158 1.00 94.38 90 ALA A C 1
ATOM 707 O O . ALA A 1 90 ? -7.759 -2.798 8.103 1.00 94.38 90 ALA A O 1
ATOM 708 N N . ILE A 1 91 ? -8.834 -4.184 6.707 1.00 93.31 91 ILE A N 1
ATOM 709 C CA . ILE A 1 91 ? -8.267 -5.425 7.240 1.00 93.31 91 ILE A CA 1
ATOM 710 C C . ILE A 1 91 ? -6.775 -5.547 6.905 1.00 93.31 91 ILE A C 1
ATOM 712 O O . ILE A 1 91 ? -5.991 -5.914 7.786 1.00 93.31 91 ILE A O 1
ATOM 716 N N . ILE A 1 92 ? -6.381 -5.266 5.660 1.00 94.25 92 ILE A N 1
ATOM 717 C CA . ILE A 1 92 ? -4.990 -5.392 5.200 1.00 94.25 92 ILE A CA 1
ATOM 718 C C . ILE A 1 92 ? -4.132 -4.239 5.705 1.00 94.25 92 ILE A C 1
ATOM 720 O O . ILE A 1 92 ? -3.100 -4.465 6.335 1.00 94.25 92 ILE A O 1
ATOM 724 N N . TYR A 1 93 ? -4.563 -3.002 5.469 1.00 95.81 93 TYR A N 1
ATOM 725 C CA . TYR A 1 93 ? -3.796 -1.839 5.884 1.00 95.81 93 TYR A CA 1
ATOM 726 C C . TYR A 1 93 ? -3.782 -1.657 7.394 1.00 95.81 93 TYR A C 1
ATOM 728 O O . TYR A 1 93 ? -2.784 -1.165 7.893 1.00 95.81 93 TYR A O 1
ATOM 736 N N . GLY A 1 94 ? -4.802 -2.096 8.141 1.00 95.94 94 GLY A N 1
ATOM 737 C CA . GLY A 1 94 ? -4.736 -2.068 9.606 1.00 95.94 94 GLY A CA 1
ATOM 738 C C . GLY A 1 94 ? -3.524 -2.840 10.138 1.00 95.94 94 GLY A C 1
ATOM 739 O O . GLY A 1 94 ? -2.795 -2.353 10.993 1.00 95.94 94 GLY A O 1
ATOM 740 N N . ASP A 1 95 ? -3.246 -3.997 9.546 1.00 95.25 95 ASP A N 1
ATOM 741 C CA . ASP A 1 95 ? -2.104 -4.836 9.910 1.00 95.25 95 ASP A CA 1
ATOM 742 C C . ASP A 1 95 ? -0.765 -4.343 9.376 1.00 95.25 95 ASP A C 1
ATOM 744 O O . ASP A 1 95 ? 0.249 -4.393 10.068 1.00 95.25 95 ASP A O 1
ATOM 748 N N . LEU A 1 96 ? -0.744 -3.832 8.147 1.00 96.50 96 LEU A N 1
ATOM 749 C CA . LEU A 1 96 ? 0.466 -3.209 7.623 1.00 96.50 96 LEU A CA 1
ATOM 750 C C . LEU A 1 96 ? 0.822 -1.934 8.402 1.00 96.50 96 LEU A C 1
ATOM 752 O O . LEU A 1 96 ? 1.999 -1.674 8.628 1.00 96.50 96 LEU A O 1
ATOM 756 N N . VAL A 1 97 ? -0.172 -1.165 8.855 1.00 97.31 97 VAL A N 1
ATOM 757 C CA . VAL A 1 97 ? 0.030 -0.001 9.726 1.00 97.31 97 VAL A CA 1
ATOM 758 C C . VAL A 1 97 ? 0.585 -0.429 11.081 1.00 97.31 97 VAL A C 1
ATOM 760 O O . VAL A 1 97 ? 1.548 0.186 11.528 1.00 97.31 97 VAL A O 1
ATOM 763 N N . ASP A 1 98 ? 0.058 -1.493 11.696 1.00 96.69 98 ASP A N 1
ATOM 764 C CA . ASP A 1 98 ? 0.634 -2.070 12.920 1.00 96.69 98 ASP A CA 1
ATOM 765 C C . ASP A 1 98 ? 2.114 -2.428 12.728 1.00 96.69 98 ASP A C 1
ATOM 767 O O . ASP A 1 98 ? 2.971 -2.003 13.503 1.00 96.69 98 ASP A O 1
ATOM 771 N N . HIS A 1 99 ? 2.434 -3.134 11.641 1.00 95.00 99 HIS A N 1
ATOM 772 C CA . HIS A 1 99 ? 3.809 -3.504 11.321 1.00 95.00 99 HIS A CA 1
ATOM 773 C C . HIS A 1 99 ? 4.723 -2.281 11.113 1.00 95.00 99 HIS A C 1
ATOM 775 O O . HIS A 1 99 ? 5.844 -2.239 11.624 1.00 95.00 99 HIS A O 1
ATOM 781 N N . VAL A 1 100 ? 4.256 -1.262 10.386 1.00 96.75 100 VAL A N 1
ATOM 782 C CA . VAL A 1 100 ? 5.020 -0.028 10.159 1.00 96.75 100 VAL A CA 1
ATOM 783 C C . VAL A 1 100 ? 5.210 0.752 11.460 1.00 96.75 100 VAL A C 1
ATOM 785 O O . VAL A 1 100 ? 6.307 1.257 11.694 1.00 96.75 100 VAL A O 1
ATOM 788 N N . LEU A 1 101 ? 4.195 0.836 12.323 1.00 97.62 101 LEU A N 1
ATOM 789 C CA . LEU A 1 101 ? 4.297 1.485 13.633 1.00 97.62 101 LEU A CA 1
ATOM 790 C C . LEU A 1 101 ? 5.414 0.860 14.476 1.00 97.62 101 LEU A C 1
ATOM 792 O O . LEU A 1 101 ? 6.275 1.588 14.969 1.00 97.62 101 LEU A O 1
ATOM 796 N N . GLU A 1 102 ? 5.479 -0.473 14.550 1.00 95.19 102 GLU A N 1
ATOM 797 C CA . GLU A 1 102 ? 6.555 -1.189 15.253 1.00 95.19 102 GLU A CA 1
ATOM 798 C C . GLU A 1 102 ? 7.951 -0.799 14.728 1.00 95.19 102 GLU A C 1
ATOM 800 O O . GLU A 1 102 ? 8.882 -0.549 15.509 1.00 95.19 102 GLU A O 1
ATOM 805 N N . LEU A 1 103 ? 8.103 -0.698 13.400 1.00 94.38 103 LEU A N 1
ATOM 806 C CA . LEU A 1 103 ? 9.349 -0.266 12.762 1.00 94.38 103 LEU A CA 1
ATOM 807 C C . LEU A 1 103 ? 9.681 1.192 13.108 1.00 94.38 103 LEU A C 1
ATOM 809 O O . LEU A 1 103 ? 10.812 1.477 13.515 1.00 94.38 103 LEU A O 1
ATOM 813 N N . LEU A 1 104 ? 8.722 2.116 13.000 1.00 95.69 104 LEU A N 1
ATOM 814 C CA . LEU A 1 104 ? 8.942 3.536 13.294 1.00 95.69 104 LEU A CA 1
ATOM 815 C C . LEU A 1 104 ? 9.295 3.778 14.764 1.00 95.69 104 LEU A C 1
ATOM 817 O O . LEU A 1 104 ? 10.213 4.546 15.055 1.00 95.69 104 LEU A O 1
ATOM 821 N N . GLU A 1 105 ? 8.627 3.102 15.697 1.00 94.62 105 GLU A N 1
ATOM 822 C CA . GLU A 1 105 ? 8.954 3.182 17.120 1.00 94.62 105 GLU A CA 1
ATOM 823 C C . GLU A 1 105 ? 10.360 2.653 17.412 1.00 94.62 105 GLU A C 1
ATOM 825 O O . GLU A 1 105 ? 11.098 3.230 18.218 1.00 94.62 105 GLU A O 1
ATOM 830 N N . SER A 1 106 ? 10.767 1.572 16.737 1.00 91.75 106 SER A N 1
ATOM 831 C CA . SER A 1 106 ? 12.126 1.043 16.855 1.00 91.75 106 SER A CA 1
ATOM 832 C C . SER A 1 106 ? 13.175 2.059 16.393 1.00 91.75 106 SER A C 1
ATOM 834 O O . SER A 1 106 ? 14.182 2.252 17.078 1.00 91.75 106 SER A O 1
ATOM 836 N N . LEU A 1 107 ? 12.902 2.775 15.298 1.00 92.25 107 LEU A N 1
ATOM 837 C CA . LEU A 1 107 ? 13.760 3.837 14.776 1.00 92.25 107 LEU A CA 1
ATOM 838 C C . LEU A 1 107 ? 13.800 5.046 15.712 1.00 92.25 107 LEU A C 1
ATOM 840 O O . LEU A 1 107 ? 14.876 5.601 15.945 1.00 92.25 107 LEU A O 1
ATOM 844 N N . LEU A 1 108 ? 12.657 5.435 16.283 1.00 92.06 108 LEU A N 1
ATOM 845 C CA . LEU A 1 108 ? 12.556 6.588 17.177 1.00 92.06 108 LEU A CA 1
ATOM 846 C C . LEU A 1 108 ? 13.412 6.398 18.438 1.00 92.06 108 LEU A C 1
ATOM 848 O O . LEU A 1 108 ? 14.112 7.327 18.849 1.00 92.06 108 LEU A O 1
ATOM 852 N N . ARG A 1 109 ? 13.433 5.180 19.000 1.00 88.12 109 ARG A N 1
ATOM 853 C CA . ARG A 1 109 ? 14.285 4.821 20.151 1.00 88.12 109 ARG A CA 1
ATOM 854 C C . ARG A 1 109 ? 15.779 5.028 19.869 1.00 88.12 109 ARG A C 1
ATOM 856 O O . ARG A 1 109 ? 16.517 5.461 20.756 1.00 88.12 109 ARG A O 1
ATOM 863 N N . VAL A 1 110 ? 16.219 4.752 18.638 1.00 84.00 110 VAL A N 1
ATOM 864 C CA . VAL A 1 110 ? 17.627 4.875 18.222 1.00 84.00 110 VAL A CA 1
ATOM 865 C C . VAL A 1 110 ? 17.988 6.314 17.834 1.00 84.00 110 VAL A C 1
ATOM 867 O O . VAL A 1 110 ? 19.058 6.782 18.205 1.00 84.00 110 VAL A O 1
ATOM 870 N N . CYS A 1 111 ? 17.105 7.048 17.147 1.00 77.25 111 CYS A N 1
ATOM 871 C CA . CYS A 1 111 ? 17.382 8.424 16.699 1.00 77.25 111 CYS A CA 1
ATOM 872 C C . CYS A 1 111 ? 17.335 9.458 17.843 1.00 77.25 111 CYS A C 1
ATOM 874 O O . CYS A 1 111 ? 18.007 10.486 17.779 1.00 77.25 111 CYS A O 1
ATOM 876 N N . GLY A 1 112 ? 16.550 9.204 18.897 1.00 62.50 112 GLY A N 1
ATOM 877 C CA . GLY A 1 112 ? 16.435 10.094 20.062 1.00 62.50 112 GLY A CA 1
ATOM 878 C C . GLY A 1 112 ? 17.598 10.002 21.056 1.00 62.50 112 GLY A C 1
ATOM 879 O O . GLY A 1 112 ? 17.764 10.885 21.895 1.00 62.50 112 GLY A O 1
ATOM 880 N N . SER A 1 113 ? 18.420 8.958 20.952 1.00 58.00 113 SER A N 1
ATOM 881 C CA . SER A 1 113 ? 19.471 8.648 21.917 1.00 58.00 113 SER A CA 1
ATOM 882 C C . SER A 1 113 ? 20.818 8.762 21.212 1.00 58.00 113 SER A C 1
ATOM 884 O O . SER A 1 113 ? 21.161 7.899 20.413 1.00 58.00 113 SER A O 1
ATOM 886 N N . GLY A 1 114 ? 21.617 9.794 21.505 1.00 53.59 114 GLY A N 1
ATOM 887 C CA . GLY A 1 114 ? 22.939 10.029 20.889 1.00 53.59 114 GLY A CA 1
ATOM 888 C C . GLY A 1 114 ? 23.984 8.905 21.056 1.00 53.59 114 GLY A C 1
ATOM 889 O O . GLY A 1 114 ? 25.141 9.092 20.695 1.00 53.59 114 GLY A O 1
ATOM 890 N N . SER A 1 115 ? 23.600 7.755 21.612 1.00 55.09 115 SER A N 1
ATOM 891 C CA . SER A 1 115 ? 24.324 6.485 21.613 1.00 55.09 115 SER A CA 1
ATOM 892 C C . SER A 1 115 ? 23.392 5.375 22.118 1.00 55.09 115 SER A C 1
ATOM 894 O O . SER A 1 115 ? 23.118 5.360 23.312 1.00 55.09 115 SER A O 1
ATOM 896 N N . VAL A 1 116 ? 22.929 4.444 21.268 1.00 48.72 116 VAL A N 1
ATOM 897 C CA . VAL A 1 116 ? 22.500 3.084 21.681 1.00 48.72 116 VAL A CA 1
ATOM 898 C C . VAL A 1 116 ? 22.691 2.091 20.520 1.00 48.72 116 VAL A C 1
ATOM 900 O O . VAL A 1 116 ? 22.370 2.382 19.369 1.00 48.72 116 VAL A O 1
ATOM 903 N N . ARG A 1 117 ? 23.220 0.899 20.841 1.00 53.75 117 ARG A N 1
ATOM 904 C CA . ARG A 1 117 ? 23.333 -0.267 19.947 1.00 53.75 117 ARG A CA 1
ATOM 905 C C . ARG A 1 117 ? 21.968 -0.673 19.387 1.00 53.75 117 ARG A C 1
ATOM 907 O O . ARG A 1 117 ? 21.026 -0.893 20.141 1.00 53.75 117 ARG A O 1
ATOM 914 N N . LEU A 1 118 ? 21.915 -0.862 18.072 1.00 53.62 118 LEU A N 1
ATOM 915 C CA . LEU A 1 118 ? 20.806 -1.519 17.386 1.00 53.62 118 LEU A CA 1
ATOM 916 C C . LEU A 1 118 ? 20.551 -2.926 17.965 1.00 53.62 118 LEU A C 1
ATOM 918 O O . LEU A 1 118 ? 21.503 -3.575 18.417 1.00 53.62 118 LEU A O 1
ATOM 922 N N . PRO A 1 119 ? 19.302 -3.429 17.933 1.00 49.94 119 PRO A N 1
ATOM 923 C CA . PRO A 1 119 ? 19.040 -4.846 18.165 1.00 49.94 119 PRO A CA 1
ATOM 924 C C . PRO A 1 119 ? 19.843 -5.702 17.170 1.00 49.94 119 PRO A C 1
ATOM 926 O O . PRO A 1 119 ? 20.244 -5.226 16.110 1.00 49.94 119 PRO A O 1
ATOM 929 N N . ALA A 1 120 ? 20.086 -6.969 17.518 1.00 56.53 120 ALA A N 1
ATOM 930 C CA . ALA A 1 120 ? 21.013 -7.892 16.844 1.00 56.53 120 ALA A CA 1
ATOM 931 C C . ALA A 1 120 ? 20.744 -8.173 15.343 1.00 56.53 120 ALA A C 1
ATOM 933 O O . ALA A 1 120 ? 21.420 -9.010 14.751 1.00 56.53 120 ALA A O 1
ATOM 934 N N . THR A 1 121 ? 19.770 -7.509 14.720 1.00 53.31 121 THR A N 1
ATOM 935 C CA . THR A 1 121 ? 19.200 -7.860 13.417 1.00 53.31 121 THR A CA 1
ATOM 936 C C . THR A 1 121 ? 19.412 -6.832 12.300 1.00 53.31 121 THR A C 1
ATOM 938 O O . THR A 1 121 ? 19.045 -7.133 11.168 1.00 53.31 121 THR A O 1
ATOM 941 N N . GLY A 1 122 ? 20.034 -5.662 12.524 1.00 67.25 122 GLY A N 1
ATOM 942 C CA . GLY A 1 122 ? 20.282 -4.735 11.406 1.00 67.25 122 GLY A CA 1
ATOM 943 C C . GLY A 1 122 ? 20.900 -3.375 11.740 1.00 67.25 122 GLY A C 1
ATOM 944 O O . GLY A 1 122 ? 21.233 -3.080 12.883 1.00 67.25 122 GLY A O 1
ATOM 945 N N . THR A 1 123 ? 21.055 -2.538 10.708 1.00 82.69 123 THR A N 1
ATOM 946 C CA . THR A 1 123 ? 21.475 -1.126 10.811 1.00 82.69 123 THR A CA 1
ATOM 947 C C . THR A 1 123 ? 20.255 -0.200 10.786 1.00 82.69 123 THR A C 1
ATOM 949 O O . THR A 1 123 ? 19.209 -0.590 10.278 1.00 82.69 123 THR A O 1
ATOM 952 N N . VAL A 1 124 ? 20.370 1.054 11.252 1.00 85.25 124 VAL A N 1
ATOM 953 C CA . VAL A 1 124 ? 19.281 2.050 11.090 1.00 85.25 124 VAL A CA 1
ATOM 954 C C . VAL A 1 124 ? 18.869 2.149 9.619 1.00 85.25 124 VAL A C 1
ATOM 956 O O . VAL A 1 124 ? 17.686 2.179 9.302 1.00 85.25 124 VAL A O 1
ATOM 959 N N . ALA A 1 125 ? 19.853 2.120 8.715 1.00 87.50 125 ALA A N 1
ATOM 960 C CA . ALA A 1 125 ? 19.614 2.161 7.283 1.00 87.50 125 ALA A CA 1
ATOM 961 C C . ALA A 1 125 ? 18.794 0.966 6.782 1.00 87.50 125 ALA A C 1
ATOM 963 O O . ALA A 1 125 ? 17.912 1.188 5.964 1.00 87.50 125 ALA A O 1
ATOM 964 N N . SER A 1 126 ? 19.042 -0.257 7.275 1.00 88.94 126 SER A N 1
ATOM 965 C CA . SER A 1 126 ? 18.279 -1.443 6.855 1.00 88.94 126 SER A CA 1
ATOM 966 C C . SER A 1 126 ? 16.840 -1.417 7.369 1.00 88.94 126 SER A C 1
ATOM 968 O O . SER A 1 126 ? 15.932 -1.729 6.614 1.00 88.94 126 SER A O 1
ATOM 970 N N . VAL A 1 127 ? 16.618 -0.972 8.610 1.00 89.50 127 VAL A N 1
ATOM 971 C CA . VAL A 1 127 ? 15.259 -0.841 9.170 1.00 89.50 127 VAL A CA 1
ATOM 972 C C . VAL A 1 127 ? 14.467 0.249 8.441 1.00 89.50 127 VAL A C 1
ATOM 974 O O . VAL A 1 127 ? 13.303 0.057 8.110 1.00 89.50 127 VAL A O 1
ATOM 977 N N . VAL A 1 128 ? 15.102 1.385 8.129 1.00 92.69 128 VAL A N 1
ATOM 978 C CA . VAL A 1 128 ? 14.494 2.434 7.288 1.00 92.69 128 VAL A CA 1
ATOM 979 C C . VAL A 1 128 ? 14.163 1.897 5.898 1.00 92.69 128 VAL A C 1
ATOM 981 O O . VAL A 1 128 ? 13.149 2.246 5.312 1.00 92.69 128 VAL A O 1
ATOM 984 N N . ASP A 1 129 ? 15.011 1.034 5.366 1.00 92.69 129 ASP A N 1
ATOM 985 C CA . ASP A 1 129 ? 14.808 0.376 4.087 1.00 92.69 129 ASP A CA 1
ATOM 986 C C . ASP A 1 129 ? 13.594 -0.563 4.086 1.00 92.69 129 ASP A C 1
ATOM 988 O O . ASP A 1 129 ? 12.886 -0.624 3.078 1.00 92.69 129 ASP A O 1
ATOM 992 N N . ASP A 1 130 ? 13.328 -1.251 5.195 1.00 92.69 130 ASP A N 1
ATOM 993 C CA . ASP A 1 130 ? 12.186 -2.160 5.358 1.00 92.69 130 ASP A CA 1
ATOM 994 C C . ASP A 1 130 ? 10.832 -1.427 5.386 1.00 92.69 130 ASP A C 1
ATOM 996 O O . ASP A 1 130 ? 9.803 -2.027 5.087 1.00 92.69 130 ASP A O 1
ATOM 1000 N N . LEU A 1 131 ? 10.829 -0.106 5.608 1.00 93.69 131 LEU A N 1
ATOM 1001 C CA . LEU A 1 131 ? 9.646 0.741 5.406 1.00 93.69 131 LEU A CA 1
ATOM 1002 C C . LEU A 1 131 ? 9.278 0.917 3.924 1.00 93.69 131 LEU A C 1
ATOM 1004 O O . LEU A 1 131 ? 8.186 1.398 3.632 1.00 93.69 131 LEU A O 1
ATOM 1008 N N . LEU A 1 132 ? 10.151 0.574 2.968 1.00 93.88 132 LEU A N 1
ATOM 1009 C CA . LEU A 1 132 ? 9.808 0.699 1.550 1.00 93.88 132 LEU A CA 1
ATOM 1010 C C . LEU A 1 132 ? 8.750 -0.336 1.145 1.00 93.88 132 LEU A C 1
ATOM 1012 O O . LEU A 1 132 ? 8.933 -1.526 1.412 1.00 93.88 132 LEU A O 1
ATOM 1016 N N . PRO A 1 133 ? 7.686 0.089 0.447 1.00 93.06 133 PRO A N 1
ATOM 1017 C CA . PRO A 1 133 ? 6.612 -0.805 0.050 1.00 93.06 133 PRO A CA 1
ATOM 1018 C C . PRO A 1 133 ? 7.036 -1.759 -1.074 1.00 93.06 133 PRO A C 1
ATOM 1020 O O . PRO A 1 133 ? 7.775 -1.391 -1.993 1.00 93.06 133 PRO A O 1
ATOM 1023 N N . GLY A 1 134 ? 6.521 -2.988 -1.044 1.00 89.25 134 GLY A N 1
ATOM 1024 C CA . GLY A 1 134 ? 6.634 -3.941 -2.147 1.00 89.25 134 GLY A CA 1
ATOM 1025 C C . GLY A 1 134 ? 7.971 -4.670 -2.276 1.00 89.25 134 GLY A C 1
ATOM 1026 O O . GLY A 1 134 ? 8.309 -5.105 -3.384 1.00 89.25 134 GLY A O 1
ATOM 1027 N N . ARG A 1 135 ? 8.729 -4.862 -1.186 1.00 83.31 135 ARG A N 1
ATOM 1028 C CA . ARG A 1 135 ? 9.935 -5.714 -1.186 1.00 83.31 135 ARG A CA 1
ATOM 1029 C C . ARG A 1 135 ? 9.547 -7.161 -1.520 1.00 83.31 135 ARG A C 1
ATOM 1031 O O . ARG A 1 135 ? 9.168 -7.927 -0.647 1.00 83.31 135 ARG A O 1
ATOM 1038 N N . ARG A 1 136 ? 9.640 -7.553 -2.797 1.00 88.06 136 ARG A N 1
ATOM 1039 C CA . ARG A 1 136 ? 9.059 -8.801 -3.356 1.00 88.06 136 ARG A CA 1
ATOM 1040 C C . ARG A 1 136 ? 7.524 -8.806 -3.393 1.00 88.06 136 ARG A C 1
ATOM 1042 O O . ARG A 1 136 ? 6.902 -9.797 -3.034 1.00 88.06 136 ARG A O 1
ATOM 1049 N N . CYS A 1 137 ? 6.939 -7.711 -3.872 1.00 95.00 137 CYS A N 1
ATOM 1050 C CA . CYS A 1 137 ? 5.501 -7.562 -4.096 1.00 95.00 137 CYS A CA 1
ATOM 1051 C C . CYS A 1 137 ? 4.856 -8.825 -4.724 1.00 95.00 137 CYS A C 1
ATOM 1053 O O . CYS A 1 137 ? 5.205 -9.180 -5.856 1.00 95.00 137 CYS A O 1
ATOM 1055 N N . PRO A 1 138 ? 3.886 -9.467 -4.045 1.00 94.00 138 PRO A N 1
ATOM 1056 C CA . PRO A 1 138 ? 3.204 -10.656 -4.559 1.00 94.00 138 PRO A CA 1
ATOM 1057 C C . PRO A 1 138 ? 2.526 -10.450 -5.924 1.00 94.00 138 PRO A C 1
ATOM 1059 O O . PRO A 1 138 ? 2.626 -11.303 -6.801 1.00 94.00 138 PRO A O 1
ATOM 1062 N N . ALA A 1 139 ? 1.926 -9.280 -6.163 1.00 95.81 139 ALA A N 1
ATOM 1063 C CA . ALA A 1 139 ? 1.323 -8.955 -7.458 1.00 95.81 139 ALA A CA 1
ATOM 1064 C C . ALA A 1 139 ? 2.370 -8.842 -8.585 1.00 95.81 139 ALA A C 1
ATOM 1066 O O . ALA A 1 139 ? 2.145 -9.326 -9.693 1.00 95.81 139 ALA A O 1
ATOM 1067 N N . CYS A 1 140 ? 3.563 -8.302 -8.293 1.00 96.62 140 CYS A N 1
ATOM 1068 C CA . CYS A 1 140 ? 4.677 -8.312 -9.246 1.00 96.62 140 CYS A CA 1
ATOM 1069 C C . CYS A 1 140 ? 5.150 -9.739 -9.560 1.00 96.62 140 CYS A C 1
ATOM 1071 O O . CYS A 1 140 ? 5.555 -10.006 -10.689 1.00 96.62 140 CYS A O 1
ATOM 1073 N N . LEU A 1 141 ? 5.126 -10.654 -8.584 1.00 95.69 141 LEU A N 1
ATOM 1074 C CA . LEU A 1 141 ? 5.467 -12.059 -8.824 1.00 95.69 141 LEU A CA 1
ATOM 1075 C C . LEU A 1 141 ? 4.448 -12.707 -9.763 1.00 95.69 141 LEU A C 1
ATOM 1077 O O . LEU A 1 141 ? 4.848 -13.289 -10.769 1.00 95.69 141 LEU A O 1
ATOM 1081 N N . VAL A 1 142 ? 3.151 -12.505 -9.512 1.00 96.31 142 VAL A N 1
ATOM 1082 C CA . VAL A 1 142 ? 2.071 -12.975 -10.395 1.00 96.31 142 VAL A CA 1
ATOM 1083 C C . VAL A 1 142 ? 2.226 -12.425 -11.813 1.00 96.31 142 VAL A C 1
ATOM 1085 O O . VAL A 1 142 ? 2.092 -13.180 -12.779 1.00 96.31 142 VAL A O 1
ATOM 1088 N N . ALA A 1 143 ? 2.560 -11.138 -11.953 1.00 97.31 143 ALA A N 1
ATOM 1089 C CA . ALA A 1 143 ? 2.807 -10.515 -13.251 1.00 97.31 143 ALA A CA 1
ATOM 1090 C C . ALA A 1 143 ? 3.947 -11.216 -14.009 1.00 97.31 143 ALA A C 1
ATOM 1092 O O . ALA A 1 143 ? 3.772 -11.626 -15.156 1.00 97.31 143 ALA A O 1
ATOM 1093 N N . ARG A 1 144 ? 5.092 -11.421 -13.342 1.00 97.25 144 ARG A N 1
ATOM 1094 C CA . ARG A 1 144 ? 6.274 -12.081 -13.923 1.00 97.25 144 ARG A CA 1
ATOM 1095 C C . ARG A 1 144 ? 6.010 -13.540 -14.287 1.00 97.25 144 ARG A C 1
ATOM 1097 O O . ARG A 1 144 ? 6.446 -13.997 -15.339 1.00 97.25 144 ARG A O 1
ATOM 1104 N N . GLU A 1 145 ? 5.295 -14.275 -13.441 1.00 97.06 145 GLU A N 1
ATOM 1105 C CA . GLU A 1 145 ? 4.919 -15.664 -13.719 1.00 97.06 145 GLU A CA 1
ATOM 1106 C C . GLU A 1 145 ? 3.955 -15.771 -14.902 1.00 97.06 145 GLU A C 1
ATOM 1108 O O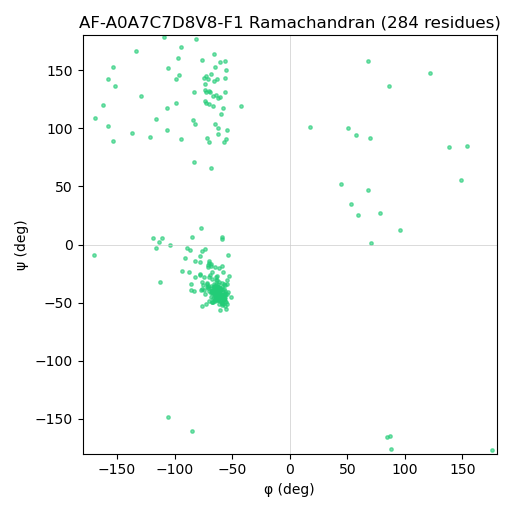 . GLU A 1 145 ? 4.072 -16.686 -15.718 1.00 97.06 145 GLU A O 1
ATOM 1113 N N . ALA A 1 146 ? 2.995 -14.848 -15.011 1.00 96.81 146 ALA A N 1
ATOM 1114 C CA . ALA A 1 146 ? 2.097 -14.783 -16.155 1.00 96.81 146 ALA A CA 1
ATOM 1115 C C . ALA A 1 146 ? 2.855 -14.462 -17.446 1.00 96.81 146 ALA A C 1
ATOM 1117 O O . ALA A 1 146 ? 2.666 -15.162 -18.439 1.00 96.81 146 ALA A O 1
ATOM 1118 N N . GLU A 1 147 ? 3.734 -13.461 -17.412 1.00 97.88 147 GLU A N 1
ATOM 1119 C CA . GLU A 1 147 ? 4.577 -13.066 -18.541 1.00 97.88 147 GLU A CA 1
ATOM 1120 C C . GLU A 1 147 ? 5.396 -14.253 -19.055 1.00 97.88 147 GLU A C 1
ATOM 1122 O O . GLU A 1 147 ? 5.262 -14.641 -20.218 1.00 97.88 147 GLU A O 1
ATOM 1127 N N . GLN A 1 148 ? 6.158 -14.890 -18.162 1.00 97.31 148 GLN A N 1
ATOM 1128 C CA . GLN A 1 148 ? 6.998 -16.034 -18.498 1.00 97.31 148 GLN A CA 1
ATOM 1129 C C . GLN A 1 148 ? 6.176 -17.172 -19.113 1.00 97.31 148 GLN A C 1
ATOM 1131 O O . GLN A 1 148 ? 6.524 -17.689 -20.173 1.00 97.31 148 GLN A O 1
ATOM 1136 N N . ARG A 1 149 ? 5.040 -17.523 -18.497 1.00 95.81 149 ARG A N 1
ATOM 1137 C CA . ARG A 1 149 ? 4.164 -18.604 -18.970 1.00 95.81 149 ARG A CA 1
ATOM 1138 C C . ARG A 1 149 ? 3.648 -18.358 -20.390 1.00 95.81 149 ARG A C 1
ATOM 1140 O O . ARG A 1 149 ? 3.606 -19.289 -21.192 1.00 95.81 149 ARG A O 1
ATOM 1147 N N . TYR A 1 150 ? 3.231 -17.131 -20.709 1.00 96.38 150 TYR A N 1
ATOM 1148 C CA . TYR A 1 150 ? 2.719 -16.813 -22.045 1.00 96.38 150 TYR A CA 1
ATOM 1149 C C . TYR A 1 150 ? 3.835 -16.699 -23.088 1.00 96.38 150 TYR A C 1
ATOM 1151 O O . TYR A 1 150 ? 3.626 -17.132 -24.219 1.00 96.38 150 TYR A O 1
ATOM 1159 N N . ILE A 1 151 ? 5.016 -16.189 -22.720 1.00 96.50 151 ILE A N 1
ATOM 1160 C CA . ILE A 1 151 ? 6.194 -16.166 -23.603 1.00 96.50 151 ILE A CA 1
ATOM 1161 C C . ILE A 1 151 ? 6.647 -17.589 -23.942 1.00 96.50 151 ILE A C 1
ATOM 1163 O O . ILE A 1 151 ? 6.899 -17.889 -25.106 1.00 96.50 151 ILE A O 1
ATOM 1167 N N . GLU A 1 152 ? 6.714 -18.481 -22.954 1.00 95.00 152 GLU A N 1
ATOM 1168 C CA . GLU A 1 152 ? 7.100 -19.879 -23.169 1.00 95.00 152 GLU A CA 1
ATOM 1169 C C . GLU A 1 152 ? 6.158 -20.594 -24.137 1.00 95.00 152 GLU A C 1
ATOM 1171 O O . GLU A 1 152 ? 6.617 -21.308 -25.029 1.00 95.00 152 GLU A O 1
ATOM 1176 N N . VAL A 1 153 ? 4.844 -20.385 -23.993 1.00 93.94 153 VAL A N 1
ATOM 1177 C CA . VAL A 1 153 ? 3.864 -20.924 -24.942 1.00 93.94 153 VAL A CA 1
ATOM 1178 C C . VAL A 1 153 ? 4.055 -20.290 -26.317 1.00 93.94 153 VAL A C 1
ATOM 1180 O O . VAL A 1 153 ? 4.152 -21.025 -27.291 1.00 93.94 153 VAL A O 1
ATOM 1183 N N . LEU A 1 154 ? 4.190 -18.964 -26.411 1.00 94.12 154 LEU A N 1
ATOM 1184 C CA . LEU A 1 154 ? 4.402 -18.274 -27.686 1.00 94.12 154 LEU A CA 1
ATOM 1185 C C . LEU A 1 154 ? 5.607 -18.835 -28.454 1.00 94.12 154 LEU A C 1
ATOM 1187 O O . LEU A 1 154 ? 5.485 -19.179 -29.627 1.00 94.12 154 LEU A O 1
ATOM 1191 N N . ILE A 1 155 ? 6.760 -18.942 -27.792 1.00 94.94 155 ILE A N 1
ATOM 1192 C CA . ILE A 1 155 ? 7.994 -19.437 -28.411 1.00 94.94 155 ILE A CA 1
ATOM 1193 C C . ILE A 1 155 ? 7.856 -20.912 -28.785 1.00 94.94 155 ILE A C 1
ATOM 1195 O O . ILE A 1 155 ? 8.309 -21.303 -29.855 1.00 94.94 155 ILE A O 1
ATOM 1199 N N . ALA A 1 156 ? 7.223 -21.733 -27.944 1.00 91.12 156 ALA A N 1
ATOM 1200 C CA . ALA A 1 156 ? 7.030 -23.146 -28.251 1.00 91.12 156 ALA A CA 1
ATOM 1201 C C . ALA A 1 156 ? 6.142 -23.366 -29.485 1.00 91.12 156 ALA A C 1
ATOM 1203 O O . ALA A 1 156 ? 6.460 -24.227 -30.301 1.00 91.12 156 ALA A O 1
ATOM 1204 N N . GLU A 1 157 ? 5.070 -22.583 -29.638 1.00 90.06 157 GLU A N 1
ATOM 1205 C CA . GLU A 1 157 ? 4.189 -22.664 -30.809 1.00 90.06 157 GLU A CA 1
ATOM 1206 C C . GLU A 1 157 ? 4.857 -22.110 -32.075 1.00 90.06 157 GLU A C 1
ATOM 1208 O O . GLU A 1 157 ? 4.680 -22.667 -33.148 1.00 90.06 157 GLU A O 1
ATOM 1213 N N . LEU A 1 158 ? 5.664 -21.047 -31.980 1.00 89.69 158 LEU A N 1
ATOM 1214 C CA . LEU A 1 158 ? 6.421 -20.547 -33.137 1.00 89.69 158 LEU A CA 1
ATOM 1215 C C . LEU A 1 158 ? 7.584 -21.479 -33.515 1.00 89.69 158 LEU A C 1
ATOM 1217 O O . LEU A 1 158 ? 7.906 -21.619 -34.690 1.00 89.69 158 LEU A O 1
ATOM 1221 N N . GLY A 1 159 ? 8.202 -22.134 -32.531 1.00 86.06 159 GLY A N 1
ATOM 1222 C CA . GLY A 1 159 ? 9.296 -23.083 -32.729 1.00 86.06 159 GLY A CA 1
ATOM 1223 C C . GLY A 1 159 ? 8.847 -24.411 -33.343 1.00 86.06 159 GLY A C 1
ATOM 1224 O O . GLY A 1 159 ? 9.572 -24.988 -34.153 1.00 86.06 159 GLY A O 1
ATOM 1225 N N . SER A 1 160 ? 7.637 -24.880 -33.029 1.00 78.12 160 SER A N 1
ATOM 1226 C CA . SER A 1 160 ? 7.043 -26.051 -33.691 1.00 78.12 160 SER A CA 1
ATOM 1227 C C . SER A 1 160 ? 6.655 -25.777 -35.151 1.00 78.12 160 SER A C 1
ATOM 1229 O O . SER A 1 160 ? 6.483 -26.715 -35.925 1.00 78.12 160 SER A O 1
ATOM 1231 N N . MET A 1 161 ? 6.569 -24.504 -35.559 1.00 60.81 161 MET A N 1
ATOM 1232 C CA . MET A 1 161 ? 6.352 -24.101 -36.955 1.00 60.81 161 MET A CA 1
ATOM 1233 C C . MET A 1 161 ? 7.647 -24.088 -37.788 1.00 60.81 161 MET A C 1
ATOM 1235 O O . MET A 1 161 ? 7.571 -24.038 -39.015 1.00 60.81 161 MET A O 1
ATOM 1239 N N . SER A 1 162 ? 8.828 -24.151 -37.157 1.00 54.94 162 SER A N 1
ATOM 1240 C CA . SER A 1 162 ? 10.137 -24.089 -37.836 1.00 54.94 162 SER A CA 1
ATOM 1241 C C . SER A 1 162 ? 10.677 -25.420 -38.393 1.00 54.94 162 SER A C 1
ATOM 1243 O O . SER A 1 162 ? 11.769 -25.423 -38.956 1.00 54.94 162 SER A O 1
ATOM 1245 N N . ASP A 1 163 ? 9.911 -26.517 -38.362 1.00 49.38 163 ASP A N 1
ATOM 1246 C CA . ASP A 1 163 ? 10.267 -27.782 -39.047 1.00 49.38 163 ASP A CA 1
ATOM 1247 C C . ASP A 1 163 ? 10.017 -27.758 -40.578 1.00 49.38 163 ASP A C 1
ATOM 1249 O O . ASP A 1 163 ? 10.066 -28.785 -41.258 1.00 49.38 163 ASP A O 1
ATOM 1253 N N . ILE A 1 164 ? 9.808 -26.571 -41.158 1.00 52.19 164 ILE A N 1
ATOM 1254 C CA . ILE A 1 164 ? 9.827 -26.317 -42.605 1.00 52.19 164 ILE A CA 1
ATOM 1255 C C . ILE A 1 164 ? 10.909 -25.254 -42.875 1.00 52.19 164 ILE A C 1
ATOM 1257 O O . ILE A 1 164 ? 10.648 -24.058 -42.768 1.00 52.19 164 ILE A O 1
ATOM 1261 N N . GLY A 1 165 ? 12.145 -25.662 -43.184 1.00 40.38 165 GLY A N 1
ATOM 1262 C CA . GLY A 1 165 ? 13.235 -24.749 -43.590 1.00 40.38 165 GLY A CA 1
ATOM 1263 C C . GLY A 1 165 ? 13.601 -24.868 -45.081 1.00 40.38 165 GLY A C 1
ATOM 1264 O O . GLY A 1 165 ? 13.077 -25.765 -45.745 1.00 40.38 165 GLY A O 1
ATOM 1265 N N . PRO A 1 166 ? 14.565 -24.082 -45.622 1.00 52.97 166 PRO A N 1
ATOM 1266 C CA . PRO A 1 166 ? 15.239 -22.902 -45.055 1.00 52.97 166 PRO A CA 1
ATOM 1267 C C . PRO A 1 166 ? 15.328 -21.693 -46.032 1.00 52.97 166 PRO A C 1
ATOM 1269 O O . PRO A 1 166 ? 15.240 -21.852 -47.245 1.00 52.97 166 PRO A O 1
ATOM 1272 N N . SER A 1 167 ? 15.662 -20.499 -45.526 1.00 42.00 167 SER A N 1
ATOM 1273 C CA . SER A 1 167 ? 16.662 -19.632 -46.182 1.00 42.00 167 SER A CA 1
ATOM 1274 C C . SER A 1 167 ? 17.197 -18.561 -45.230 1.00 42.00 167 SER A C 1
ATOM 1276 O O . SER A 1 167 ? 16.464 -17.718 -44.719 1.00 42.00 167 SER A O 1
ATOM 1278 N N . SER A 1 168 ? 18.505 -18.620 -45.037 1.00 37.50 168 SER A N 1
ATOM 1279 C CA . SER A 1 168 ? 19.407 -17.617 -44.484 1.00 37.50 168 SER A CA 1
ATOM 1280 C C . SER A 1 168 ? 19.624 -16.436 -45.438 1.00 37.50 168 SER A C 1
ATOM 1282 O O . SER A 1 168 ? 19.831 -16.679 -46.622 1.00 37.50 168 SER A O 1
ATOM 1284 N N . ASP A 1 169 ? 19.719 -15.211 -44.911 1.00 37.47 169 ASP A N 1
ATOM 1285 C CA . ASP A 1 169 ? 20.876 -14.330 -45.164 1.00 37.47 169 ASP A CA 1
ATOM 1286 C C . ASP A 1 169 ? 21.007 -13.250 -44.056 1.00 37.47 169 ASP A C 1
ATOM 1288 O O . ASP A 1 169 ? 19.981 -12.768 -43.562 1.00 37.47 169 ASP A O 1
ATOM 1292 N N . PRO A 1 170 ? 22.226 -12.873 -43.610 1.00 47.03 170 PRO A N 1
ATOM 1293 C CA . PRO A 1 170 ? 22.460 -11.960 -42.498 1.00 47.03 170 PRO A CA 1
ATOM 1294 C C . PRO A 1 170 ? 22.768 -10.528 -42.974 1.00 47.03 170 PRO A C 1
ATOM 1296 O O . PRO A 1 170 ? 23.767 -10.268 -43.639 1.00 47.03 170 PRO A O 1
ATOM 1299 N N . GLY A 1 171 ? 21.955 -9.561 -42.542 1.00 36.19 171 GLY A N 1
ATOM 1300 C CA . GLY A 1 171 ? 22.171 -8.128 -42.769 1.00 36.19 171 GLY A CA 1
ATOM 1301 C C . GLY A 1 171 ? 22.622 -7.399 -41.503 1.00 36.19 171 GLY A C 1
ATOM 1302 O O . GLY A 1 171 ? 21.812 -7.037 -40.655 1.00 36.19 171 GLY A O 1
ATOM 1303 N N . ARG A 1 172 ? 23.932 -7.181 -41.385 1.00 34.47 172 ARG A N 1
ATOM 1304 C CA . ARG A 1 172 ? 24.613 -6.391 -40.347 1.00 34.47 172 ARG A CA 1
ATOM 1305 C C . ARG A 1 172 ? 24.368 -4.890 -40.564 1.00 34.47 172 ARG A C 1
ATOM 1307 O O . ARG A 1 172 ? 24.638 -4.385 -41.647 1.00 34.47 172 ARG A O 1
ATOM 1314 N N . GLY A 1 173 ? 23.967 -4.165 -39.519 1.00 36.34 173 GLY A N 1
ATOM 1315 C CA . GLY A 1 173 ? 23.858 -2.702 -39.525 1.00 36.34 173 GLY A CA 1
ATOM 1316 C C . GLY A 1 173 ? 24.014 -2.117 -38.122 1.00 36.34 173 GLY A C 1
ATOM 1317 O O . GLY A 1 173 ? 23.050 -1.973 -37.383 1.00 36.34 173 GLY A O 1
ATOM 1318 N N . THR A 1 174 ? 25.257 -1.831 -37.745 1.00 35.22 174 THR A N 1
ATOM 1319 C CA . THR A 1 174 ? 25.670 -1.150 -36.510 1.00 35.22 174 THR A CA 1
ATOM 1320 C C . THR A 1 174 ? 25.353 0.347 -36.552 1.00 35.22 174 THR A C 1
ATOM 1322 O O . THR A 1 174 ? 25.678 1.000 -37.540 1.00 35.22 174 THR A O 1
ATOM 1325 N N . GLY A 1 175 ? 24.853 0.905 -35.446 1.00 35.72 175 GLY A N 1
ATOM 1326 C CA . GLY A 1 175 ? 24.776 2.350 -35.208 1.00 35.72 175 GLY A CA 1
ATOM 1327 C C . GLY A 1 175 ? 24.687 2.659 -33.713 1.00 35.72 175 GLY A C 1
ATOM 1328 O O . GLY A 1 175 ? 23.646 2.469 -33.097 1.00 35.72 175 GLY A O 1
ATOM 1329 N N . VAL A 1 176 ? 25.813 3.079 -33.136 1.00 38.69 176 VAL A N 1
ATOM 1330 C CA . VAL A 1 176 ? 26.025 3.455 -31.728 1.00 38.69 176 VAL A CA 1
ATOM 1331 C C . VAL A 1 176 ? 25.909 4.978 -31.586 1.00 38.69 176 VAL A C 1
ATOM 1333 O O . VAL A 1 176 ? 26.362 5.700 -32.469 1.00 38.69 176 VAL A O 1
ATOM 1336 N N . GLY A 1 177 ? 25.387 5.458 -30.451 1.00 34.00 177 GLY A N 1
ATOM 1337 C CA . GLY A 1 177 ? 25.463 6.860 -30.004 1.00 34.00 177 GLY A CA 1
ATOM 1338 C C . GLY A 1 177 ? 24.290 7.195 -29.074 1.00 34.00 177 GLY A C 1
ATOM 1339 O O . GLY A 1 177 ? 23.208 7.476 -29.562 1.00 34.00 177 GLY A O 1
ATOM 1340 N N . SER A 1 178 ? 24.325 6.932 -27.765 1.00 32.03 178 SER A N 1
ATOM 1341 C CA . SER A 1 178 ? 25.171 7.457 -26.676 1.00 32.03 178 SER A CA 1
ATOM 1342 C C . SER A 1 178 ? 24.650 8.755 -26.039 1.00 32.03 178 SER A C 1
ATOM 1344 O O . SER A 1 178 ? 24.283 9.712 -26.711 1.00 32.03 178 SER A O 1
ATOM 1346 N N . SER A 1 179 ? 24.734 8.735 -24.704 1.00 39.59 179 SER A N 1
ATOM 1347 C CA . SER A 1 179 ? 24.758 9.830 -23.724 1.00 39.59 179 SER A CA 1
ATOM 1348 C C . SER A 1 179 ? 23.490 10.653 -23.480 1.00 39.59 179 SER A C 1
ATOM 1350 O O . SER A 1 179 ? 23.271 11.712 -24.052 1.00 39.59 179 SER A O 1
ATOM 1352 N N . VAL A 1 180 ? 22.723 10.186 -22.489 1.00 36.16 180 VAL A N 1
ATOM 1353 C CA . VAL A 1 180 ? 22.580 10.820 -21.161 1.00 36.16 180 VAL A CA 1
ATOM 1354 C C . VAL A 1 180 ? 23.029 12.289 -21.095 1.00 36.16 180 VAL A C 1
ATOM 1356 O O . VAL A 1 180 ? 24.212 12.584 -20.928 1.00 36.16 180 VAL A O 1
ATOM 1359 N N . GLY A 1 181 ? 22.059 13.201 -21.133 1.00 31.55 181 GLY A N 1
ATOM 1360 C CA . GLY A 1 181 ? 22.213 14.579 -20.676 1.00 31.55 181 GLY A CA 1
ATOM 1361 C C . GLY A 1 181 ? 21.738 14.706 -19.231 1.00 31.55 181 GLY A C 1
ATOM 1362 O O . GLY A 1 181 ? 20.560 14.950 -18.983 1.00 31.55 181 GLY A O 1
ATOM 1363 N N . LEU A 1 182 ? 22.650 14.532 -18.271 1.00 38.72 182 LEU A N 1
ATOM 1364 C CA . LEU A 1 182 ? 22.447 14.932 -16.876 1.00 38.72 182 LEU A CA 1
ATOM 1365 C C . LEU A 1 182 ? 22.490 16.463 -16.806 1.00 38.72 182 LEU A C 1
ATOM 1367 O O . LEU A 1 182 ? 23.549 17.076 -16.683 1.00 38.72 182 LEU A O 1
ATOM 1371 N N . GLY A 1 183 ? 21.317 17.078 -16.929 1.00 29.94 183 GLY A N 1
ATOM 1372 C CA . GLY A 1 183 ? 21.123 18.509 -16.763 1.00 29.94 183 GLY A CA 1
ATOM 1373 C C . GLY A 1 183 ? 20.996 18.887 -15.292 1.00 29.94 183 GLY A C 1
ATOM 1374 O O . GLY A 1 183 ? 19.940 18.725 -14.699 1.00 29.94 183 GLY A O 1
ATOM 1375 N N . SER A 1 184 ? 22.079 19.454 -14.757 1.00 33.31 184 SER A N 1
ATOM 1376 C CA . SER A 1 184 ? 22.060 20.577 -13.814 1.00 33.31 184 SER A CA 1
ATOM 1377 C C . SER A 1 184 ? 21.279 20.388 -12.505 1.00 33.31 184 SER A C 1
ATOM 1379 O O . SER A 1 184 ? 20.114 20.760 -12.379 1.00 33.31 184 SER A O 1
ATOM 1381 N N . SER A 1 185 ? 22.012 19.965 -11.472 1.00 34.38 185 SER A N 1
ATOM 1382 C CA . SER A 1 185 ? 21.672 20.206 -10.069 1.00 34.38 185 SER A CA 1
ATOM 1383 C C . SER A 1 185 ? 21.487 21.712 -9.837 1.00 34.38 185 SER A C 1
ATOM 1385 O O . SER A 1 185 ? 22.457 22.466 -9.713 1.00 34.38 185 SER A O 1
ATOM 1387 N N . ALA A 1 186 ? 20.231 22.160 -9.838 1.00 32.19 186 ALA A N 1
ATOM 1388 C CA . ALA A 1 186 ? 19.867 23.498 -9.415 1.00 32.19 186 ALA A CA 1
ATOM 1389 C C . ALA A 1 186 ? 20.189 23.607 -7.922 1.00 32.19 186 ALA A C 1
ATOM 1391 O O . ALA A 1 186 ? 19.488 23.062 -7.070 1.00 32.19 186 ALA A O 1
ATOM 1392 N N . ARG A 1 187 ? 21.292 24.290 -7.605 1.00 36.12 187 ARG A N 1
ATOM 1393 C CA . ARG A 1 187 ? 21.572 24.739 -6.243 1.00 36.12 187 ARG A CA 1
ATOM 1394 C C . ARG A 1 187 ? 20.458 25.708 -5.874 1.00 36.12 187 ARG A C 1
ATOM 1396 O O . ARG A 1 187 ? 20.472 26.856 -6.311 1.00 36.12 187 ARG A O 1
ATOM 1403 N N . LEU A 1 188 ? 19.481 25.231 -5.109 1.00 40.50 188 LEU A N 1
ATOM 1404 C CA . LEU A 1 188 ? 18.526 26.105 -4.449 1.00 40.50 188 LEU A CA 1
ATOM 1405 C C . LEU A 1 188 ? 19.337 27.027 -3.538 1.00 40.50 188 LEU A C 1
ATOM 1407 O O . LEU A 1 188 ? 20.020 26.579 -2.615 1.00 40.50 188 LEU A O 1
ATOM 1411 N N . GLY A 1 189 ? 19.341 28.307 -3.906 1.00 32.12 189 GLY A N 1
ATOM 1412 C CA . GLY A 1 189 ? 20.000 29.366 -3.167 1.00 32.12 189 GLY A CA 1
ATOM 1413 C C . GLY A 1 189 ? 19.487 29.407 -1.734 1.00 32.12 189 GLY A C 1
ATOM 1414 O O . GLY A 1 189 ? 18.309 29.172 -1.469 1.00 32.12 189 GLY A O 1
ATOM 1415 N N . SER A 1 190 ? 20.402 29.713 -0.820 1.00 39.09 190 SER A N 1
ATOM 1416 C CA . SER A 1 190 ? 20.164 29.910 0.604 1.00 39.09 190 SER A CA 1
ATOM 1417 C C . SER A 1 190 ? 19.353 31.185 0.857 1.00 39.09 190 SER A C 1
ATOM 1419 O O . SER A 1 190 ? 19.846 32.144 1.453 1.00 39.09 190 SER A O 1
ATOM 1421 N N . ALA A 1 191 ? 18.101 31.216 0.407 1.00 35.91 191 ALA A N 1
ATOM 1422 C CA . ALA A 1 191 ? 17.111 32.003 1.113 1.00 35.91 191 ALA A CA 1
ATOM 1423 C C . ALA A 1 191 ? 16.953 31.310 2.463 1.00 35.91 191 ALA A C 1
ATOM 1425 O O . ALA A 1 191 ? 16.665 30.113 2.511 1.00 35.91 191 ALA A O 1
ATOM 1426 N N . ALA A 1 192 ? 17.243 32.028 3.543 1.00 43.28 192 ALA A N 1
ATOM 1427 C CA . ALA A 1 192 ? 16.914 31.600 4.886 1.00 43.28 192 ALA A CA 1
ATOM 1428 C C . ALA A 1 192 ? 15.404 31.330 4.917 1.00 43.28 192 ALA A C 1
ATOM 1430 O O . ALA A 1 192 ? 14.605 32.242 5.096 1.00 43.28 192 ALA A O 1
ATOM 1431 N N . PHE A 1 193 ? 15.019 30.083 4.633 1.00 45.66 193 PHE A N 1
ATOM 1432 C CA . PHE A 1 193 ? 13.667 29.597 4.822 1.00 45.66 193 PHE A CA 1
ATOM 1433 C C . PHE A 1 193 ? 13.408 29.834 6.300 1.00 45.66 193 PHE A C 1
ATOM 1435 O O . PHE A 1 193 ? 14.161 29.305 7.126 1.00 45.66 193 PHE A O 1
ATOM 1442 N N . GLU A 1 194 ? 12.426 30.669 6.630 1.00 47.22 194 GLU A N 1
ATOM 1443 C CA . GLU A 1 194 ? 11.921 30.804 7.991 1.00 47.22 194 GLU A CA 1
ATOM 1444 C C . GLU A 1 194 ? 11.469 29.411 8.433 1.00 47.22 194 GLU A C 1
ATOM 1446 O O . GLU A 1 194 ? 10.356 28.956 8.187 1.00 47.22 194 GLU A O 1
ATOM 1451 N N . SER A 1 195 ? 12.417 28.664 8.992 1.00 55.94 195 SER A N 1
ATOM 1452 C CA . SER A 1 195 ? 12.272 27.280 9.409 1.00 55.94 195 SER A CA 1
ATOM 1453 C C . SER A 1 195 ? 11.631 27.343 10.780 1.00 55.94 195 SER A C 1
ATOM 1455 O O . SER A 1 195 ? 12.290 27.202 11.808 1.00 55.94 195 SER A O 1
ATOM 1457 N N . GLY A 1 196 ? 10.359 27.724 10.775 1.00 60.19 196 GLY A N 1
ATOM 1458 C CA . GLY A 1 196 ? 9.578 27.966 11.968 1.00 60.19 196 GLY A CA 1
ATOM 1459 C C . GLY A 1 196 ? 8.769 26.742 12.409 1.00 60.19 196 GLY A C 1
ATOM 1460 O O . GLY A 1 196 ? 8.590 25.792 11.639 1.00 60.19 196 GLY A O 1
ATOM 1461 N N . PRO A 1 197 ? 8.185 26.804 13.623 1.00 66.00 197 PRO A N 1
ATOM 1462 C CA . PRO A 1 197 ? 7.131 25.893 14.086 1.00 66.00 197 PRO A CA 1
ATOM 1463 C C . PRO A 1 197 ? 5.919 25.804 13.134 1.00 66.00 197 PRO A C 1
ATOM 1465 O O . PRO A 1 197 ? 5.059 24.948 13.324 1.00 66.00 197 PRO A O 1
ATOM 1468 N N . ASP A 1 198 ? 5.830 26.662 12.111 1.00 80.44 198 ASP A N 1
ATOM 1469 C CA . ASP A 1 198 ? 4.793 26.633 11.077 1.00 80.44 198 ASP A CA 1
ATOM 1470 C C . ASP A 1 198 ? 4.833 25.373 10.214 1.00 80.44 198 ASP A C 1
ATOM 1472 O O . ASP A 1 198 ? 3.784 24.768 10.0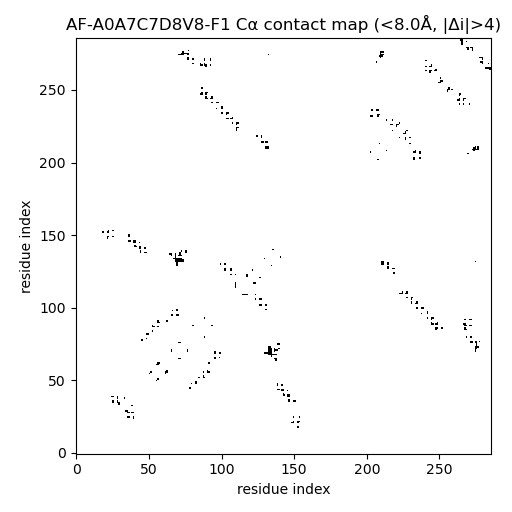00 1.00 80.44 198 ASP A O 1
ATOM 1476 N N . LEU A 1 199 ? 6.016 24.932 9.766 1.00 81.25 199 LEU A N 1
ATOM 1477 C CA . LEU A 1 199 ? 6.119 23.721 8.945 1.00 81.25 199 LEU A CA 1
ATOM 1478 C C . LEU A 1 199 ? 5.833 22.462 9.770 1.00 81.25 199 LEU A C 1
ATOM 1480 O O . LEU A 1 199 ? 5.181 21.545 9.283 1.00 81.25 199 LEU A O 1
ATOM 1484 N N . GLU A 1 200 ? 6.267 22.428 11.030 1.00 78.25 200 GLU A N 1
ATOM 1485 C CA . GLU A 1 200 ? 5.947 21.332 11.953 1.00 78.25 200 GLU A CA 1
ATOM 1486 C C . GLU A 1 200 ? 4.443 21.254 12.227 1.00 78.25 200 GLU A C 1
ATOM 1488 O O . GLU A 1 200 ? 3.860 20.172 12.155 1.00 78.25 200 GLU A O 1
ATOM 1493 N N . ARG A 1 201 ? 3.788 22.401 12.456 1.00 83.81 201 ARG A N 1
ATOM 1494 C CA . ARG A 1 201 ? 2.326 22.474 12.581 1.00 83.81 201 ARG A CA 1
ATOM 1495 C C . ARG A 1 201 ? 1.612 22.064 11.294 1.00 83.81 201 ARG A C 1
ATOM 1497 O O . ARG A 1 201 ? 0.620 21.346 11.375 1.00 83.81 201 ARG A O 1
ATOM 1504 N N . ALA A 1 202 ? 2.110 22.478 10.128 1.00 88.06 202 ALA A N 1
ATOM 1505 C CA . ALA A 1 202 ? 1.544 22.102 8.834 1.00 88.06 202 ALA A CA 1
ATOM 1506 C C . ALA A 1 202 ? 1.691 20.599 8.556 1.00 88.06 202 ALA A C 1
ATOM 1508 O O . ALA A 1 202 ? 0.750 19.958 8.097 1.00 88.06 202 ALA A O 1
ATOM 1509 N N . LEU A 1 203 ? 2.841 20.008 8.887 1.00 83.81 203 LEU A N 1
ATOM 1510 C CA . LEU A 1 203 ? 3.037 18.565 8.792 1.00 83.81 203 LEU A CA 1
ATOM 1511 C C . LEU A 1 203 ? 2.073 17.826 9.730 1.00 83.81 203 LEU A C 1
ATOM 1513 O O . LEU A 1 203 ? 1.416 16.878 9.304 1.00 83.81 203 LEU A O 1
ATOM 1517 N N . ALA A 1 204 ? 1.931 18.294 10.974 1.00 83.25 204 ALA A N 1
ATOM 1518 C CA . ALA A 1 204 ? 1.021 17.712 11.957 1.00 83.25 204 ALA A CA 1
ATOM 1519 C C . ALA A 1 204 ? -0.464 17.820 11.562 1.00 83.25 204 ALA A C 1
ATOM 1521 O O . ALA A 1 204 ? -1.256 16.967 11.957 1.00 83.25 204 ALA A O 1
ATOM 1522 N N . SER A 1 205 ? -0.863 18.823 10.773 1.00 86.06 205 SER A N 1
ATOM 1523 C CA . SER A 1 205 ? -2.235 18.955 10.259 1.00 86.06 205 SER A CA 1
ATOM 1524 C C . SER A 1 205 ? -2.463 18.287 8.897 1.00 86.06 205 SER A C 1
ATOM 1526 O O . SER A 1 205 ? -3.611 18.129 8.489 1.00 86.06 205 SER A O 1
ATOM 1528 N N . SER A 1 206 ? -1.399 17.867 8.208 1.00 88.75 206 SER A N 1
ATOM 1529 C CA . SER A 1 206 ? -1.467 17.141 6.933 1.00 88.75 206 SER A CA 1
ATOM 1530 C C . SER A 1 206 ? -1.744 15.640 7.110 1.00 88.75 206 SER A C 1
ATOM 1532 O O . SER A 1 206 ? -1.766 15.128 8.231 1.00 88.75 206 SER A O 1
ATOM 1534 N N . ASP A 1 207 ? -1.892 14.920 5.996 1.00 86.00 207 ASP A N 1
ATOM 1535 C CA . ASP A 1 207 ? -1.944 13.448 5.964 1.00 86.00 207 ASP A CA 1
ATOM 1536 C C . ASP A 1 207 ? -0.554 12.792 6.136 1.00 86.00 207 ASP A C 1
ATOM 1538 O O . ASP A 1 207 ? -0.447 11.574 6.258 1.00 86.00 207 ASP A O 1
ATOM 1542 N N .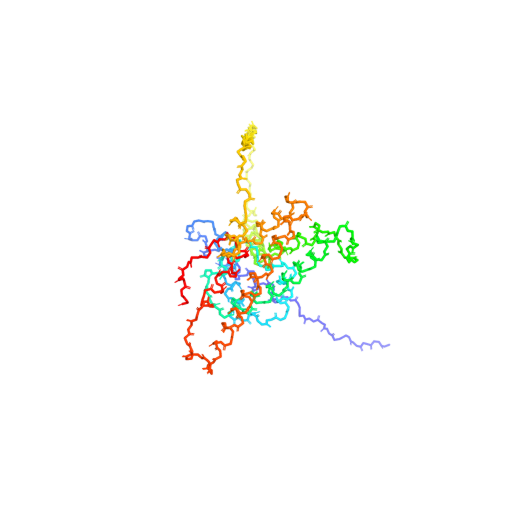 GLY A 1 208 ? 0.519 13.591 6.180 1.00 90.56 208 GLY A N 1
ATOM 1543 C CA . GLY A 1 208 ? 1.896 13.118 6.293 1.00 90.56 208 GLY A CA 1
ATOM 1544 C C . GLY A 1 208 ? 2.551 12.787 4.948 1.00 90.56 208 GLY A C 1
ATOM 1545 O O . GLY A 1 208 ? 2.104 13.210 3.882 1.00 90.56 208 GLY A O 1
ATOM 1546 N N . LEU A 1 209 ? 3.670 12.062 5.008 1.00 94.56 209 LEU A N 1
ATOM 1547 C CA . LEU A 1 209 ? 4.424 11.610 3.836 1.00 94.56 209 LEU A CA 1
ATOM 1548 C C . LEU A 1 209 ? 4.075 10.153 3.519 1.00 94.56 209 LEU A C 1
ATOM 1550 O O . LEU A 1 209 ? 3.978 9.342 4.436 1.00 94.56 209 LEU A O 1
ATOM 1554 N N . CYS A 1 210 ? 3.990 9.792 2.234 1.00 96.12 210 CYS A N 1
ATOM 1555 C CA . CYS A 1 210 ? 3.966 8.380 1.839 1.00 96.12 210 CYS A CA 1
ATOM 1556 C C . CYS A 1 210 ? 5.251 7.664 2.285 1.00 96.12 210 CYS A C 1
ATOM 1558 O O . CYS A 1 210 ? 6.293 8.307 2.459 1.00 96.12 210 CYS A O 1
ATOM 1560 N N . LEU A 1 211 ? 5.210 6.336 2.429 1.00 96.38 211 LEU A N 1
ATOM 1561 C CA . LEU A 1 211 ? 6.348 5.561 2.948 1.00 96.38 211 LEU A CA 1
ATOM 1562 C C . LEU A 1 211 ? 7.635 5.815 2.158 1.00 96.38 211 LEU A C 1
ATOM 1564 O O . LEU A 1 211 ? 8.696 6.038 2.738 1.00 96.38 211 LEU A O 1
ATOM 1568 N N . THR A 1 212 ? 7.534 5.876 0.830 1.00 96.56 212 THR A N 1
ATOM 1569 C CA . THR A 1 212 ? 8.666 6.168 -0.057 1.00 96.56 212 THR A CA 1
ATOM 1570 C C . THR A 1 212 ? 9.323 7.514 0.266 1.00 96.56 212 THR A C 1
ATOM 1572 O O . THR A 1 212 ? 10.550 7.591 0.364 1.00 96.56 212 THR A O 1
ATOM 1575 N N . HIS A 1 213 ? 8.537 8.574 0.473 1.00 96.75 213 HIS A N 1
ATOM 1576 C CA . HIS A 1 213 ? 9.071 9.898 0.805 1.00 96.75 213 HIS A CA 1
ATOM 1577 C C . HIS A 1 213 ? 9.528 10.001 2.262 1.00 96.75 213 HIS A C 1
ATOM 1579 O O . HIS A 1 213 ? 10.526 10.672 2.528 1.00 96.75 213 HIS A O 1
ATOM 1585 N N . LEU A 1 214 ? 8.877 9.298 3.193 1.00 96.62 214 LEU A N 1
ATOM 1586 C CA . LEU A 1 214 ? 9.344 9.194 4.574 1.00 96.62 214 LEU A CA 1
ATOM 1587 C C . LEU A 1 214 ? 10.746 8.571 4.622 1.00 96.62 214 LEU A C 1
ATOM 1589 O O . LEU A 1 214 ? 11.653 9.144 5.220 1.00 96.62 214 LEU A O 1
ATOM 1593 N N . VAL A 1 215 ? 10.964 7.457 3.919 1.00 96.50 215 VAL A N 1
ATOM 1594 C CA . VAL A 1 215 ? 12.279 6.804 3.815 1.00 96.50 215 VAL A CA 1
ATOM 1595 C C . VAL A 1 215 ? 13.340 7.748 3.254 1.00 96.50 215 VAL A C 1
ATOM 1597 O O . VAL A 1 215 ? 14.438 7.851 3.809 1.00 96.50 215 VAL A O 1
ATOM 1600 N N . GLN A 1 216 ? 13.024 8.465 2.173 1.00 96.44 216 GLN A N 1
ATOM 1601 C CA . GLN A 1 216 ? 13.941 9.444 1.585 1.00 96.44 216 GLN A CA 1
ATOM 1602 C C . GLN A 1 216 ? 14.288 10.565 2.576 1.00 96.44 216 GLN A C 1
ATOM 1604 O O . GLN A 1 216 ? 15.465 10.893 2.736 1.00 96.44 216 GLN A O 1
ATOM 1609 N N . ALA A 1 217 ? 13.295 11.105 3.288 1.00 95.75 217 ALA A N 1
ATOM 1610 C CA . ALA A 1 217 ? 13.489 12.161 4.279 1.00 95.75 217 ALA A CA 1
ATOM 1611 C C . ALA A 1 217 ? 14.331 11.690 5.480 1.00 95.75 217 ALA A C 1
ATOM 1613 O O . ALA A 1 217 ? 15.254 12.390 5.913 1.00 95.75 217 ALA A O 1
ATOM 1614 N N . LEU A 1 218 ? 14.087 10.476 5.984 1.00 94.00 218 LEU A N 1
ATOM 1615 C CA . LEU A 1 218 ? 14.873 9.877 7.067 1.00 94.00 218 LEU A CA 1
ATOM 1616 C C . LEU A 1 218 ? 16.347 9.722 6.669 1.00 94.00 218 LEU A C 1
ATOM 1618 O O . LEU A 1 218 ? 17.235 10.130 7.420 1.00 94.00 218 LEU A O 1
ATOM 1622 N N . LYS A 1 219 ? 16.623 9.225 5.458 1.00 92.44 219 LYS A N 1
ATOM 1623 C CA . LYS A 1 219 ? 17.993 9.119 4.931 1.00 92.44 219 LYS A CA 1
ATOM 1624 C C . LYS A 1 219 ? 18.654 10.489 4.752 1.00 92.44 219 LYS A C 1
ATOM 1626 O O . LYS A 1 219 ? 19.789 10.679 5.190 1.00 92.44 219 LYS A O 1
ATOM 1631 N N . ALA A 1 220 ? 17.952 11.450 4.150 1.00 93.25 220 ALA A N 1
ATOM 1632 C CA . ALA A 1 220 ? 18.473 12.793 3.887 1.00 93.25 220 ALA A CA 1
ATOM 1633 C C . ALA A 1 220 ? 18.802 13.563 5.177 1.00 93.25 220 ALA A C 1
ATOM 1635 O O . ALA A 1 220 ? 19.816 14.255 5.250 1.00 93.25 220 ALA A O 1
ATOM 1636 N N . SER A 1 221 ? 17.994 13.385 6.224 1.00 90.50 221 SER A N 1
ATOM 1637 C CA . SER A 1 221 ? 18.235 13.976 7.548 1.00 90.50 221 SER A CA 1
ATOM 1638 C C . SER A 1 221 ? 19.378 13.317 8.333 1.00 90.50 221 SER A C 1
ATOM 1640 O O . SER A 1 221 ? 19.701 13.767 9.435 1.00 90.50 221 SER A O 1
ATOM 1642 N N . ARG A 1 222 ? 19.985 12.247 7.790 1.00 87.75 222 ARG A N 1
ATOM 1643 C CA . ARG A 1 222 ? 21.047 11.449 8.426 1.00 87.75 222 ARG A CA 1
ATOM 1644 C C . ARG A 1 222 ? 20.653 10.955 9.822 1.00 87.75 222 ARG A C 1
ATOM 1646 O O . ARG A 1 222 ? 21.502 10.877 10.706 1.00 87.75 222 ARG A O 1
ATOM 1653 N N . TYR A 1 223 ? 19.368 10.642 10.002 1.00 88.00 223 TYR A N 1
ATOM 1654 C CA . TYR A 1 223 ? 18.803 10.135 11.257 1.00 88.00 223 TYR A CA 1
ATOM 1655 C C . TYR A 1 223 ? 18.992 11.080 12.465 1.00 88.00 223 TYR A C 1
ATOM 1657 O O . TYR A 1 223 ? 19.033 10.631 13.606 1.00 88.00 223 TYR A O 1
ATOM 1665 N N . GLY A 1 224 ? 19.137 12.390 12.219 1.00 85.81 224 GLY A N 1
ATOM 1666 C CA . GLY A 1 224 ? 19.314 13.410 13.260 1.00 85.81 224 GLY A CA 1
ATOM 1667 C C . GLY A 1 224 ? 17.998 13.919 13.867 1.00 85.81 224 GLY A C 1
ATOM 1668 O O . GLY A 1 224 ? 16.943 13.313 13.716 1.00 85.81 224 GLY A O 1
ATOM 1669 N N . ALA A 1 225 ? 18.029 15.096 14.505 1.00 87.25 225 ALA A N 1
ATOM 1670 C CA . ALA A 1 225 ? 16.858 15.677 15.182 1.00 87.25 225 ALA A CA 1
ATOM 1671 C C . ALA A 1 225 ? 15.622 15.845 14.272 1.00 87.25 225 ALA A C 1
ATOM 1673 O O . ALA A 1 225 ? 14.492 15.649 14.717 1.00 87.25 225 ALA A O 1
ATOM 1674 N N . ALA A 1 226 ? 15.830 16.163 12.989 1.00 88.44 226 ALA A N 1
ATOM 1675 C CA . ALA A 1 226 ? 14.748 16.223 12.006 1.00 88.44 226 ALA A CA 1
ATOM 1676 C C . ALA A 1 226 ? 14.101 14.844 11.770 1.00 88.44 226 ALA A C 1
ATOM 1678 O O . ALA A 1 226 ? 12.882 14.766 11.648 1.00 88.44 226 ALA A O 1
ATOM 1679 N N . ALA A 1 227 ? 14.884 13.758 11.780 1.00 90.81 227 ALA A N 1
ATOM 1680 C CA . ALA A 1 227 ? 14.358 12.396 11.695 1.00 90.81 227 ALA A CA 1
ATOM 1681 C C . ALA A 1 227 ? 13.469 12.075 12.896 1.00 90.81 227 ALA A C 1
ATOM 1683 O O . ALA A 1 227 ? 12.365 11.580 12.718 1.00 90.81 227 ALA A O 1
ATOM 1684 N N . THR A 1 228 ? 13.907 12.419 14.110 1.00 91.19 228 THR A N 1
ATOM 1685 C CA . THR A 1 228 ? 13.127 12.217 15.341 1.00 91.19 228 THR A CA 1
ATOM 1686 C C . THR A 1 228 ? 11.760 12.896 15.258 1.00 91.19 228 THR A C 1
ATOM 1688 O O . THR A 1 228 ? 10.747 12.263 15.544 1.00 91.19 228 THR A O 1
ATOM 1691 N N . ARG A 1 229 ? 11.710 14.151 14.792 1.00 90.31 229 ARG A N 1
ATOM 1692 C CA . ARG A 1 229 ? 10.451 14.894 14.613 1.00 90.31 229 ARG A CA 1
ATOM 1693 C C . ARG A 1 229 ? 9.559 14.277 13.533 1.00 90.31 229 ARG A C 1
ATOM 1695 O O . ARG A 1 229 ? 8.358 14.135 13.744 1.00 90.31 229 ARG A O 1
ATOM 1702 N N . LEU A 1 230 ? 10.142 13.866 12.402 1.00 92.50 230 LEU A N 1
ATOM 1703 C CA . LEU A 1 230 ? 9.418 13.169 11.333 1.00 92.50 230 LEU A CA 1
ATOM 1704 C C . LEU A 1 230 ? 8.838 11.833 11.809 1.00 92.50 230 LEU A C 1
ATOM 1706 O O . LEU A 1 230 ? 7.690 11.526 11.495 1.00 92.50 230 LEU A O 1
ATOM 1710 N N . LEU A 1 231 ? 9.601 11.057 12.582 1.00 94.31 231 LEU A N 1
ATOM 1711 C CA . LEU A 1 231 ? 9.156 9.788 13.158 1.00 94.31 231 LEU A CA 1
ATOM 1712 C C . LEU A 1 231 ? 8.005 10.007 14.142 1.00 94.31 231 LEU A C 1
ATOM 1714 O O . LEU A 1 231 ? 6.986 9.339 14.023 1.00 94.31 231 LEU A O 1
ATOM 1718 N N . GLN A 1 232 ? 8.123 10.976 15.057 1.00 93.38 232 GLN A N 1
ATOM 1719 C CA . GLN A 1 232 ? 7.051 11.324 15.999 1.00 93.38 232 GLN A CA 1
ATOM 1720 C C . GLN A 1 232 ? 5.761 11.730 15.276 1.00 93.38 232 GLN A C 1
ATOM 1722 O O . GLN A 1 232 ? 4.689 11.227 15.610 1.00 93.38 232 GLN A O 1
ATOM 1727 N N . ALA A 1 233 ? 5.864 12.594 14.261 1.00 93.69 233 ALA A N 1
ATOM 1728 C CA . ALA A 1 233 ? 4.714 13.007 13.462 1.00 93.69 233 ALA A CA 1
ATOM 1729 C C . ALA A 1 233 ? 4.091 11.826 12.696 1.00 93.69 233 ALA A C 1
ATOM 1731 O O . ALA A 1 233 ? 2.873 11.672 12.689 1.00 93.69 233 ALA A O 1
ATOM 1732 N N . SER A 1 234 ? 4.920 10.966 12.095 1.00 95.94 234 SER A N 1
ATOM 1733 C CA . SER A 1 234 ? 4.455 9.804 11.325 1.00 95.94 234 SER A CA 1
ATOM 1734 C C . SER A 1 234 ? 3.775 8.759 12.214 1.00 95.94 234 SER A C 1
ATOM 1736 O O . SER A 1 234 ? 2.726 8.245 11.842 1.00 95.94 234 SER A O 1
ATOM 1738 N N . ILE A 1 235 ? 4.319 8.488 13.406 1.00 96.75 235 ILE A N 1
ATOM 1739 C CA . ILE A 1 235 ? 3.714 7.576 14.391 1.00 96.75 235 ILE A CA 1
ATOM 1740 C C . ILE A 1 235 ? 2.337 8.090 14.817 1.00 96.75 235 ILE A C 1
ATOM 1742 O O . ILE A 1 235 ? 1.366 7.344 14.753 1.00 96.75 235 ILE A O 1
ATOM 1746 N N . ALA A 1 236 ? 2.225 9.373 15.179 1.00 95.19 236 ALA A N 1
ATOM 1747 C CA . ALA A 1 236 ? 0.945 9.955 15.584 1.00 95.19 236 ALA A CA 1
ATOM 1748 C C . ALA A 1 236 ? -0.125 9.832 14.482 1.00 95.19 236 ALA A C 1
ATOM 1750 O O . ALA A 1 236 ? -1.273 9.495 14.763 1.00 95.19 236 ALA A O 1
ATOM 1751 N N . LYS A 1 237 ? 0.262 10.054 13.219 1.00 94.19 237 LYS A N 1
ATOM 1752 C CA . LYS A 1 237 ? -0.635 9.920 12.061 1.00 94.19 237 LYS A CA 1
ATOM 1753 C C . LYS A 1 237 ? -1.065 8.483 11.805 1.00 94.19 237 LYS A C 1
ATOM 1755 O O . LYS A 1 237 ? -2.222 8.240 11.473 1.00 94.19 237 LYS A O 1
ATOM 1760 N N . LEU A 1 238 ? -0.148 7.537 11.962 1.00 96.50 238 LEU A N 1
ATOM 1761 C CA . LEU A 1 238 ? -0.443 6.124 11.778 1.00 96.50 238 LEU A CA 1
ATOM 1762 C C . LEU A 1 238 ? -1.329 5.558 12.889 1.00 96.50 238 LEU A C 1
ATOM 1764 O O . LEU A 1 238 ? -2.205 4.759 12.583 1.00 96.50 238 LEU A O 1
ATOM 1768 N N . GLU A 1 239 ? -1.171 6.000 14.137 1.00 97.12 239 GLU A N 1
ATOM 1769 C CA . GLU A 1 239 ? -2.084 5.638 15.232 1.00 97.12 239 GLU A CA 1
ATOM 1770 C C . GLU A 1 239 ? -3.508 6.163 14.984 1.00 97.12 239 GLU A C 1
ATOM 1772 O O . GLU A 1 239 ? -4.487 5.431 15.142 1.00 97.12 239 GLU A O 1
ATOM 1777 N N . GLU A 1 240 ? -3.641 7.407 14.510 1.00 95.31 240 GLU A N 1
ATOM 1778 C CA . GLU A 1 240 ? -4.940 7.962 14.108 1.00 95.31 240 GLU A CA 1
ATOM 1779 C C . GLU A 1 240 ? -5.565 7.154 12.959 1.00 95.31 240 GLU A C 1
ATOM 1781 O O . GLU A 1 240 ? -6.732 6.756 13.025 1.00 95.31 240 GLU A O 1
ATOM 1786 N N . LEU A 1 241 ? -4.778 6.863 11.919 1.00 95.69 241 LEU A N 1
ATOM 1787 C CA . LEU A 1 241 ? -5.222 6.076 10.773 1.00 95.69 241 LEU A CA 1
ATOM 1788 C C . LEU A 1 241 ? -5.633 4.658 11.192 1.00 95.69 241 LEU A C 1
ATOM 1790 O O . LEU A 1 241 ? -6.689 4.181 10.785 1.00 95.69 241 LEU A O 1
ATOM 1794 N N . LYS A 1 242 ? -4.847 3.998 12.045 1.00 97.06 242 LYS A N 1
ATOM 1795 C CA . LYS A 1 242 ? -5.147 2.676 12.605 1.00 97.06 242 LYS A CA 1
ATOM 1796 C C . LYS A 1 242 ? -6.484 2.664 13.335 1.00 97.06 242 LYS A C 1
ATOM 1798 O O . LYS A 1 242 ? -7.292 1.764 13.100 1.00 97.06 242 LYS A O 1
ATOM 1803 N N . ALA A 1 243 ? -6.744 3.663 14.180 1.00 96.94 243 ALA A N 1
ATOM 1804 C CA . ALA A 1 243 ? -8.017 3.786 14.884 1.00 96.94 243 ALA A CA 1
ATOM 1805 C C . ALA A 1 243 ? -9.195 3.927 13.904 1.00 96.94 243 ALA A C 1
ATOM 1807 O O . ALA A 1 243 ? -10.222 3.268 14.062 1.00 96.94 243 ALA A O 1
ATOM 1808 N N . GLN A 1 244 ? -9.029 4.718 12.843 1.00 95.94 244 GLN A N 1
ATOM 1809 C CA . GLN A 1 244 ? -10.048 4.890 11.807 1.00 95.94 244 GLN A CA 1
ATOM 1810 C C . GLN A 1 244 ? -10.278 3.609 10.981 1.00 95.94 244 GLN A C 1
ATOM 1812 O O . GLN A 1 244 ? -11.420 3.245 10.709 1.00 95.94 244 GLN A O 1
ATOM 1817 N N . LEU A 1 245 ? -9.224 2.868 10.623 1.00 96.06 245 LEU A N 1
ATOM 1818 C CA . LEU A 1 245 ? -9.358 1.570 9.946 1.00 96.06 245 LEU A CA 1
ATOM 1819 C C . LEU A 1 245 ? -10.048 0.533 10.850 1.00 96.06 245 LEU A C 1
ATOM 1821 O O . LEU A 1 245 ? -10.879 -0.250 10.385 1.00 96.06 245 LEU A O 1
ATOM 1825 N N . ALA A 1 246 ? -9.754 0.539 12.153 1.00 95.12 246 ALA A N 1
ATOM 1826 C CA . ALA A 1 246 ? -10.458 -0.298 13.123 1.00 95.12 246 ALA A CA 1
ATOM 1827 C C . ALA A 1 246 ? -11.952 0.057 13.207 1.00 95.12 246 ALA A C 1
ATOM 1829 O O . ALA A 1 246 ? -12.785 -0.844 13.313 1.00 95.12 246 ALA A O 1
ATOM 1830 N N . GLU A 1 247 ? -12.294 1.340 13.086 1.00 94.62 247 GLU A N 1
ATOM 1831 C CA . GLU A 1 247 ? -13.679 1.801 13.068 1.00 94.62 247 GLU A CA 1
ATOM 1832 C C . GLU A 1 247 ? -14.433 1.348 11.810 1.00 94.62 247 GLU A C 1
ATOM 1834 O O . GLU A 1 247 ? -15.563 0.875 11.930 1.00 94.62 247 GLU A O 1
ATOM 1839 N N . ILE A 1 248 ? -13.801 1.370 10.626 1.00 92.94 248 ILE A N 1
ATOM 1840 C CA . ILE A 1 248 ? -14.378 0.760 9.411 1.00 92.94 248 ILE A CA 1
ATOM 1841 C C . ILE A 1 248 ? -14.700 -0.718 9.664 1.00 92.94 248 ILE A C 1
ATOM 1843 O O . ILE A 1 248 ? -15.812 -1.172 9.391 1.00 92.94 248 ILE A O 1
ATOM 1847 N N . ARG A 1 249 ? -13.744 -1.473 10.221 1.00 91.38 249 ARG A N 1
ATOM 1848 C CA . ARG A 1 249 ? -13.934 -2.902 10.521 1.00 91.38 249 ARG A CA 1
ATOM 1849 C C . ARG A 1 249 ? -15.067 -3.136 11.519 1.00 91.38 249 ARG A C 1
ATOM 1851 O O . ARG A 1 249 ? -15.815 -4.096 11.361 1.00 91.38 249 ARG A O 1
ATOM 1858 N N . ARG A 1 250 ? -15.203 -2.271 12.530 1.00 92.62 250 ARG A N 1
ATOM 1859 C CA . ARG A 1 250 ? -16.284 -2.341 13.522 1.00 92.62 250 ARG A CA 1
ATOM 1860 C C . ARG A 1 250 ? -17.641 -2.041 12.887 1.00 92.62 250 ARG A C 1
ATOM 1862 O O . ARG A 1 250 ? -18.569 -2.814 13.088 1.00 92.62 250 ARG A O 1
ATOM 1869 N N . LYS A 1 251 ? -17.761 -0.955 12.117 1.00 90.25 251 LYS A N 1
ATOM 1870 C CA . LYS A 1 251 ? -19.026 -0.518 11.495 1.00 90.25 251 LYS A CA 1
ATOM 1871 C C . LYS A 1 251 ? -19.504 -1.415 10.358 1.00 90.25 251 LYS A C 1
ATOM 1873 O 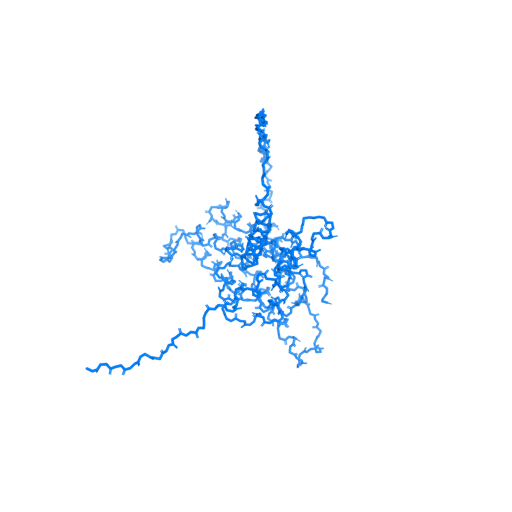O . LYS A 1 251 ? -20.688 -1.409 10.039 1.00 90.25 251 LYS A O 1
ATOM 1878 N N . HIS A 1 252 ? -18.614 -2.217 9.780 1.00 84.94 252 HIS A N 1
ATOM 1879 C CA . HIS A 1 252 ? -19.001 -3.249 8.822 1.00 84.94 252 HIS A CA 1
ATOM 1880 C C . HIS A 1 252 ? -19.747 -4.432 9.479 1.00 84.94 252 HIS A C 1
ATOM 1882 O O . HIS A 1 252 ? -20.426 -5.203 8.799 1.00 84.94 252 HIS A O 1
ATOM 1888 N N . ASP A 1 253 ? -19.665 -4.601 10.801 1.00 82.62 253 ASP A N 1
ATOM 1889 C CA . ASP A 1 253 ? -20.549 -5.524 11.512 1.00 82.62 253 ASP A CA 1
ATOM 1890 C C . ASP A 1 253 ? -21.989 -4.992 11.448 1.00 82.62 253 ASP A C 1
ATOM 1892 O O . ASP A 1 253 ? -22.257 -3.843 11.812 1.00 82.62 253 ASP A O 1
ATOM 1896 N N . TYR A 1 254 ? -22.931 -5.832 11.006 1.00 79.06 254 TYR A N 1
ATOM 1897 C CA . TYR A 1 254 ? -24.330 -5.440 10.808 1.00 79.06 254 TYR A CA 1
ATOM 1898 C C . TYR A 1 254 ? -24.948 -4.782 12.053 1.00 79.06 254 TYR A C 1
ATOM 1900 O O . TYR A 1 254 ? -25.829 -3.932 11.916 1.00 79.06 254 TYR A O 1
ATOM 1908 N N . ARG A 1 255 ? -24.455 -5.113 13.256 1.00 82.12 255 ARG A N 1
ATOM 1909 C CA . ARG A 1 255 ? -24.895 -4.538 14.538 1.00 82.12 255 ARG A CA 1
ATOM 1910 C C . ARG A 1 255 ? -24.627 -3.038 14.668 1.00 82.12 255 ARG A C 1
ATOM 1912 O O . ARG A 1 255 ? -25.352 -2.366 15.392 1.00 82.12 255 ARG A O 1
ATOM 1919 N N . PHE A 1 256 ? -23.611 -2.525 13.979 1.00 84.00 256 PHE A N 1
ATOM 1920 C CA . PHE A 1 256 ? -23.184 -1.122 14.032 1.00 84.00 256 PHE A CA 1
ATOM 1921 C C . PHE A 1 256 ? -23.397 -0.387 12.697 1.00 84.00 256 PHE A C 1
ATOM 1923 O O . PHE A 1 256 ? -23.091 0.797 12.587 1.00 84.00 256 PHE A O 1
ATOM 1930 N N . SER A 1 257 ? -23.967 -1.067 11.696 1.00 76.25 257 SER A N 1
ATOM 1931 C CA . SER A 1 257 ? -24.154 -0.555 10.328 1.00 76.25 257 SER A CA 1
ATOM 1932 C C . SER A 1 257 ? -25.042 0.693 10.211 1.00 76.25 257 SER A C 1
ATOM 1934 O O . SER A 1 257 ? -24.963 1.410 9.217 1.00 76.25 257 SER A O 1
ATOM 1936 N N . GLY A 1 258 ? -25.883 0.967 11.216 1.00 78.06 258 GLY A N 1
ATOM 1937 C CA . GLY A 1 258 ? -26.757 2.144 11.261 1.00 78.06 258 GLY A CA 1
ATOM 1938 C C . GLY A 1 258 ? -26.113 3.405 11.849 1.00 78.06 258 GLY A C 1
ATOM 1939 O O . GLY A 1 258 ? -26.756 4.454 11.876 1.00 78.06 258 GLY A O 1
ATOM 1940 N N . GLU A 1 259 ? -24.880 3.326 12.354 1.00 88.88 259 GLU A N 1
ATOM 1941 C CA . GLU A 1 259 ? -24.176 4.489 12.894 1.00 88.88 259 GLU A CA 1
ATOM 1942 C C . GLU A 1 259 ? -23.674 5.415 11.770 1.00 88.88 259 GLU A C 1
ATOM 1944 O O . GLU A 1 259 ? -23.222 4.939 10.726 1.00 88.88 259 GLU A O 1
ATOM 1949 N N . PRO A 1 260 ? -23.696 6.747 11.960 1.00 88.06 260 PRO A N 1
ATOM 1950 C CA . PRO A 1 260 ? -23.197 7.671 10.950 1.00 88.06 260 PRO A CA 1
ATOM 1951 C C . PRO A 1 260 ? -21.684 7.514 10.748 1.00 88.06 260 PRO A C 1
ATOM 1953 O O . PRO A 1 260 ? -20.918 7.353 11.702 1.00 88.06 260 PRO A O 1
ATOM 1956 N N . TRP A 1 261 ? -21.246 7.610 9.494 1.00 86.62 261 TRP A N 1
ATOM 1957 C CA . TRP A 1 261 ? -19.830 7.635 9.130 1.00 86.62 261 TRP A CA 1
ATOM 1958 C C . TRP A 1 261 ? -19.185 8.977 9.488 1.00 86.62 261 TRP A C 1
ATOM 1960 O O . TRP A 1 261 ? -19.723 10.042 9.177 1.00 86.62 261 TRP A O 1
ATOM 1970 N N . GLY A 1 262 ? -18.015 8.919 10.115 1.00 89.75 262 GLY A N 1
ATOM 1971 C CA . GLY A 1 262 ? -17.186 10.064 10.469 1.00 89.75 262 GLY A CA 1
ATOM 1972 C C . GLY A 1 262 ? -15.946 10.206 9.569 1.00 89.75 262 GLY A C 1
ATOM 1973 O O . GLY A 1 262 ? -15.986 9.862 8.380 1.00 89.75 262 GLY A O 1
ATOM 1974 N N . PRO A 1 263 ? -14.832 10.736 10.112 1.00 87.88 263 PRO A N 1
ATOM 1975 C CA . PRO A 1 263 ? -13.553 10.865 9.405 1.00 87.88 263 PRO A CA 1
ATOM 1976 C C . PRO A 1 263 ? -12.972 9.535 8.902 1.00 87.88 263 PRO A C 1
ATOM 1978 O O . PRO A 1 263 ? -12.122 9.526 8.018 1.00 87.88 263 PRO A O 1
ATOM 1981 N N . GLU A 1 264 ? -13.421 8.404 9.444 1.00 92.88 264 GLU A N 1
ATOM 1982 C CA . GLU A 1 264 ? -12.962 7.077 9.051 1.00 92.88 264 GLU A CA 1
ATOM 1983 C C . GLU A 1 264 ? -13.395 6.664 7.643 1.00 92.88 264 GLU A C 1
ATOM 1985 O O . GLU A 1 264 ? -12.772 5.782 7.063 1.00 92.88 264 GLU A O 1
ATOM 1990 N N . LYS A 1 265 ? -14.414 7.306 7.058 1.00 90.44 265 LYS A N 1
ATOM 1991 C CA . LYS A 1 265 ? -14.999 6.908 5.763 1.00 90.44 265 LYS A CA 1
ATOM 1992 C C . LYS A 1 265 ? -13.989 6.788 4.614 1.00 90.44 265 LYS A C 1
ATOM 1994 O O . LYS A 1 265 ? -14.191 5.992 3.704 1.00 90.44 265 LYS A O 1
ATOM 1999 N N . ASP A 1 266 ? -12.925 7.591 4.647 1.00 90.50 266 ASP A N 1
ATOM 2000 C CA . ASP A 1 266 ? -11.875 7.638 3.625 1.00 90.50 266 ASP A CA 1
ATOM 2001 C C . ASP A 1 266 ? -10.530 7.084 4.121 1.00 90.50 266 ASP A C 1
ATOM 2003 O O . ASP A 1 266 ? -9.532 7.132 3.398 1.00 90.50 266 ASP A O 1
ATOM 2007 N N . ALA A 1 267 ? -10.491 6.527 5.337 1.00 93.56 267 ALA A N 1
ATOM 2008 C CA . ALA A 1 267 ? -9.264 6.018 5.942 1.00 93.56 267 ALA A CA 1
ATOM 2009 C C . ALA A 1 267 ? -8.646 4.890 5.115 1.00 93.56 267 ALA A C 1
ATOM 2011 O O . ALA A 1 267 ? -7.430 4.837 4.961 1.00 93.56 267 ALA A O 1
ATOM 2012 N N . TRP A 1 268 ? -9.468 4.032 4.511 1.00 93.12 268 TRP A N 1
ATOM 2013 C CA . TRP A 1 268 ? -9.002 2.973 3.616 1.00 93.12 268 TRP A CA 1
ATOM 2014 C C . TRP A 1 268 ? -8.251 3.524 2.389 1.00 93.12 268 TRP A C 1
ATOM 2016 O O . TRP A 1 268 ? -7.206 2.993 2.012 1.00 93.12 268 TRP A O 1
ATOM 2026 N N . ALA A 1 269 ? -8.732 4.628 1.806 1.00 92.50 269 ALA A N 1
ATOM 2027 C CA . ALA A 1 269 ? -8.110 5.276 0.656 1.00 92.50 269 ALA A CA 1
ATOM 2028 C C . ALA A 1 269 ? -6.841 6.043 1.057 1.00 92.50 269 ALA A C 1
ATOM 2030 O O . ALA A 1 269 ? -5.840 5.986 0.343 1.00 92.50 269 ALA A O 1
ATOM 2031 N N . ARG A 1 270 ? -6.847 6.715 2.219 1.00 93.25 270 ARG A N 1
ATOM 2032 C CA . ARG A 1 270 ? -5.645 7.350 2.792 1.00 93.25 270 ARG A CA 1
ATOM 2033 C C . ARG A 1 270 ? -4.563 6.329 3.131 1.00 93.25 270 ARG A C 1
ATOM 2035 O O . ARG A 1 270 ? -3.388 6.583 2.881 1.00 93.25 270 ARG A O 1
ATOM 2042 N N . ALA A 1 271 ? -4.947 5.160 3.636 1.00 95.06 271 ALA A N 1
ATOM 2043 C CA . ALA A 1 271 ? -4.015 4.067 3.856 1.00 95.06 271 ALA A CA 1
ATOM 2044 C C . ALA A 1 271 ? -3.414 3.576 2.536 1.00 95.06 271 ALA A C 1
ATOM 2046 O O . ALA A 1 271 ? -2.197 3.507 2.420 1.00 95.06 271 ALA A O 1
ATOM 2047 N N . ALA A 1 272 ? -4.225 3.342 1.502 1.00 94.44 272 ALA A N 1
ATOM 2048 C CA . ALA A 1 272 ? -3.700 2.967 0.191 1.00 94.44 272 ALA A CA 1
ATOM 2049 C C . ALA A 1 272 ? -2.729 4.013 -0.384 1.00 94.44 272 ALA A C 1
ATOM 2051 O O . ALA A 1 272 ? -1.643 3.649 -0.833 1.00 94.44 272 ALA A O 1
ATOM 2052 N N . ALA A 1 273 ? -3.059 5.304 -0.271 1.00 93.75 273 ALA A N 1
ATOM 2053 C CA . ALA A 1 273 ? -2.203 6.421 -0.679 1.00 93.75 273 ALA A CA 1
ATOM 2054 C C . ALA A 1 273 ? -0.840 6.447 0.033 1.00 93.75 273 ALA A C 1
ATOM 2056 O O . ALA A 1 273 ? 0.173 6.830 -0.560 1.00 93.75 273 ALA A O 1
ATOM 2057 N N . LEU A 1 274 ? -0.779 6.007 1.294 1.00 95.38 274 LEU A N 1
ATOM 2058 C CA . LEU A 1 274 ? 0.474 5.923 2.043 1.00 95.38 274 LEU A CA 1
ATOM 2059 C C . LEU A 1 274 ? 1.460 4.920 1.406 1.00 95.38 274 LEU A C 1
ATOM 2061 O O . LEU A 1 274 ? 2.666 5.187 1.376 1.00 95.38 274 LEU A O 1
ATOM 2065 N N . TRP A 1 275 ? 0.952 3.807 0.863 1.00 96.12 275 TRP A N 1
ATOM 2066 C CA . TRP A 1 275 ? 1.743 2.796 0.147 1.00 96.12 275 TRP A CA 1
ATOM 2067 C C . TRP A 1 275 ? 1.940 3.129 -1.336 1.00 96.12 275 TRP A C 1
ATOM 2069 O O . TRP A 1 275 ? 3.031 2.907 -1.865 1.00 96.12 275 TRP A O 1
ATOM 2079 N N . SER A 1 276 ? 0.915 3.661 -2.009 1.00 95.25 276 SER A N 1
ATOM 2080 C CA . SER A 1 276 ? 0.963 3.958 -3.443 1.00 95.25 276 SER A CA 1
ATOM 2081 C C . SER A 1 276 ? 1.726 5.236 -3.774 1.00 95.25 276 SER A C 1
ATOM 2083 O O . SER A 1 276 ? 2.270 5.380 -4.864 1.00 95.25 276 SER A O 1
ATOM 2085 N N . GLY A 1 277 ? 1.786 6.183 -2.836 1.00 93.00 277 GLY A N 1
ATOM 2086 C CA . GLY A 1 277 ? 2.327 7.514 -3.087 1.00 93.00 277 GLY A CA 1
ATOM 2087 C C . GLY A 1 277 ? 1.439 8.387 -3.978 1.00 93.00 277 GLY A C 1
ATOM 2088 O O . GLY A 1 277 ? 1.806 9.534 -4.231 1.00 93.00 277 GLY A O 1
ATOM 2089 N N . HIS A 1 278 ? 0.281 7.887 -4.417 1.00 88.19 278 HIS A N 1
ATOM 2090 C CA . HIS A 1 278 ? -0.738 8.690 -5.078 1.00 88.19 278 HIS A CA 1
ATOM 2091 C C . HIS A 1 278 ? -1.600 9.381 -4.019 1.00 88.19 278 HIS A C 1
ATOM 2093 O O . HIS A 1 278 ? -2.060 8.726 -3.087 1.00 88.19 278 HIS A O 1
ATOM 2099 N N . PRO A 1 279 ? -1.840 10.697 -4.123 1.00 80.69 279 PRO A N 1
ATOM 2100 C CA . PRO A 1 279 ? -2.661 11.399 -3.146 1.00 80.69 279 PRO A CA 1
ATOM 2101 C C . PRO A 1 279 ? -4.099 10.866 -3.177 1.00 80.69 279 PRO A C 1
ATOM 2103 O O . PRO A 1 279 ? -4.731 10.821 -4.234 1.00 80.69 279 PRO A O 1
ATOM 2106 N N . ALA A 1 280 ? -4.635 10.500 -2.009 1.00 70.81 280 ALA A N 1
ATOM 2107 C CA . ALA A 1 280 ? -6.038 10.122 -1.888 1.00 70.81 280 ALA A CA 1
ATOM 2108 C C . ALA A 1 280 ? -6.928 11.320 -2.265 1.00 70.81 280 ALA A C 1
ATOM 2110 O O . ALA A 1 280 ? -6.786 12.415 -1.717 1.00 70.81 280 ALA A O 1
ATOM 2111 N N . GLN A 1 281 ? -7.860 11.129 -3.199 1.00 63.16 281 GLN A N 1
ATOM 2112 C CA . GLN A 1 281 ? -8.845 12.160 -3.523 1.00 63.16 281 GLN A CA 1
ATOM 2113 C C . GLN A 1 281 ? -9.878 12.236 -2.391 1.00 63.16 281 GLN A C 1
ATOM 2115 O O . GLN A 1 281 ? -10.518 11.237 -2.054 1.00 63.16 281 GLN A O 1
ATOM 2120 N N . LYS A 1 282 ? -10.054 13.420 -1.791 1.00 51.91 282 LYS A N 1
ATOM 2121 C CA . LYS A 1 282 ? -11.065 13.633 -0.746 1.00 51.91 282 LYS A CA 1
ATOM 2122 C C . LYS A 1 282 ? -12.462 13.361 -1.309 1.00 51.91 282 LYS A C 1
ATOM 2124 O O . LYS A 1 282 ? -12.855 13.975 -2.295 1.00 51.91 282 LYS A O 1
ATOM 2129 N N . GLY A 1 283 ? -13.224 12.498 -0.636 1.00 51.88 283 GLY A N 1
ATOM 2130 C CA . GLY A 1 283 ? -14.637 12.260 -0.951 1.00 51.88 283 GLY A CA 1
ATOM 2131 C C . GLY A 1 283 ? -14.938 11.069 -1.862 1.00 51.88 283 GLY A C 1
ATOM 2132 O O . GLY A 1 283 ? -16.078 10.954 -2.298 1.00 51.88 283 GLY A O 1
ATOM 2133 N N . HIS A 1 284 ? -13.980 10.172 -2.120 1.00 45.38 284 HIS A N 1
ATOM 2134 C CA . HIS A 1 284 ? -14.292 8.864 -2.699 1.00 45.38 284 HIS A CA 1
ATOM 2135 C C . HIS A 1 284 ? -15.034 8.017 -1.650 1.00 45.38 284 HIS A C 1
ATOM 2137 O O . HIS A 1 284 ? -14.432 7.357 -0.804 1.00 45.38 284 HIS A O 1
ATOM 2143 N N . THR A 1 285 ? -16.358 8.150 -1.626 1.00 37.81 285 THR A N 1
ATOM 2144 C CA . THR A 1 285 ? -17.251 7.220 -0.933 1.00 37.81 285 THR A CA 1
ATOM 2145 C C . THR A 1 285 ? -17.236 5.866 -1.645 1.00 37.81 285 THR A C 1
ATOM 2147 O O . THR A 1 285 ? -17.082 5.863 -2.869 1.00 37.81 285 THR A O 1
ATOM 2150 N N . PRO A 1 286 ? -17.380 4.754 -0.902 1.00 41.50 286 PRO A N 1
ATOM 2151 C CA . PRO A 1 286 ? -17.590 3.438 -1.498 1.00 41.50 286 PRO A CA 1
ATOM 2152 C C . PRO A 1 286 ? -18.807 3.385 -2.421 1.00 41.50 286 PRO A C 1
ATOM 2154 O O . PRO A 1 286 ? -19.749 4.188 -2.207 1.00 41.50 286 PRO A O 1
#

Nearest PDB structures (foldseek):
  8g9k-assembly1_A  TM=1.571E-01  e=1.437E+00  synthetic construct
  5hay-assembly1_A  TM=1.916E-01  e=8.148E+00  Thermochaetoides thermophila DSM 1495

Foldseek 3Di:
DDDDDDDDDDDDPPVVVVLVVLVVQLVVLVVDPDDSLQVQLVVQLLVVLVCCLPPPLPPPVVLVVCLQQLHAALVSLVSSLVVDDLLSLLSNLLSSLVSVLVLLVLLLVCLVDPDDDRPPPDDSLVSLVSLAHGNPGPSVVSSVVSSVSNVVSVCVVVVVVPPDDDDDDDDDDDDDDDDDDPDDDPPPDPPPPCPDCVVLVVCLPDLHAASVVLSVQCVVCVSHPSNSSSSVSVSVSSVVLSVLSVVSNVCVPPVNVPPDDDPSQCSSQSSSCSNNVDDRDPPPGD

Radius of gyration: 26.06 Å; Cα contacts (8 Å, |Δi|>4): 271; chains: 1; bounding box: 53×98×68 Å

pLDDT: mean 79.4, std 22.24, range [25.48, 98.0]

Solvent-accessible surface area (backbone atoms only — not comparable to full-atom values): 16746 Å² total; per-residue (Å²): 133,87,85,80,86,84,83,90,80,90,86,77,71,72,67,60,58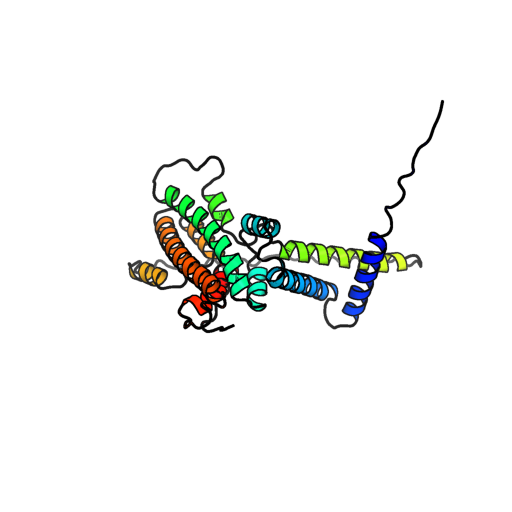,55,50,52,57,52,49,54,52,51,59,57,35,62,77,45,91,74,63,37,62,62,51,52,20,52,56,49,34,52,52,49,50,51,49,35,51,78,72,37,60,80,37,68,67,60,50,52,50,30,60,72,5,42,38,40,27,31,72,55,25,43,54,50,54,72,70,63,53,61,52,41,39,17,58,48,46,35,51,50,46,53,55,49,44,57,52,44,54,57,48,37,64,47,40,71,35,103,77,66,85,66,66,100,83,61,49,74,68,54,58,47,52,58,54,36,42,19,55,79,16,64,60,59,50,50,28,50,55,43,43,52,56,51,51,54,51,52,50,52,60,57,54,69,61,57,86,71,79,87,86,89,84,89,86,88,80,89,86,88,85,85,78,87,81,87,77,71,88,78,78,78,71,87,67,83,67,84,84,47,73,60,60,58,52,49,49,68,71,48,96,66,67,25,36,66,56,43,40,50,50,34,58,74,45,68,47,31,73,65,24,34,54,51,38,53,50,51,47,56,51,47,53,53,44,37,54,24,17,50,47,47,55,52,37,67,38,78,92,41,53,84,60,85,82,60,85,36,68,43,30,35,48,46,49,33,18,33,48,25,62,49,83,57,69,89,81,65,67,134

Sequence (286 aa):
MQGRALERSGRGGTHAISRHTTYYKLRDAMTKPGCPICRLVSDAVARYLETFLYENVNDPGMRADLRRSNGFCPEHAELLREHGDPLGHAIIYGDLVDHVLELLESLLRVCGSGSVRLPATGTVASVVDDLLPGRRCPACLVAREAEQRYIEVLIAELGSMSDIGPSSDPGRGTGVGSSVGLGSSARLGSAAFESGPDLERALASSDGLCLTHLVQALKASRYGAAATRLLQASIAKLEELKAQLAEIRRKHDYRFSGEPWGPEKDAWARAAALWSGHPAQKGHTP

Secondary structure (DSSP, 8-state):
-----------SSHHHHHHHHHHHHHHHHTTSSS-HHHHHHHHHHHHHHHHIIIIITT-HHHHHHHHHHTSS-HHHHHHHHHH--HHHHHHHHHHHHHHHHHHHHHHHHHHTSSS-PPPTT--HHHHHHHTSTTTT-HHHHHHHHHHHHHHHHHHHHHHHTTSS--------------------------------HHHHHHHHHS----HHHHHHHHHHTTTSHHHHHHHHHHHHHHHHHHHHHHHHHHHTSTTTTTSPP-GGGGHHHHHHHHHH-SPPPTT---

Mean predicted aligned error: 11.86 Å